Protein AF-A0A2V6TG04-F1 (afdb_monomer)

pLDDT: mean 82.21, std 9.55, range [50.25, 96.06]

Sequence (185 aa):
MVRVYDARFLKTINLRAMGMEINPEVIYKTMLLRGRIEEVPAHLDWRLQNAAGPKRKSSMRVLRHTLSTLISGFLFKPFMFFIIPGLGLLLFSLYVNAWMLVHFFTAYQKFPEYAWFFDRASAAVATAYQQAPHTFLVGLMSMTLAIQFISLGILALQSKRYFEEIFHLGTTIYKTSRDDGRTRP

Mean predicted aligned error: 10.8 Å

Radius of gyration: 28.8 Å; Cα contacts (8 Å, |Δi|>4): 109; chains: 1; bounding box: 81×33×84 Å

Foldseek 3Di:
DDDDDDPVVVVLDDADDPDPCSVVRVVLSCVLVVHDDDDDDDDDDCVVVVVPDDDDDDPVVVVVVVVVVVVSVCVQQVLCVLLVVLVVLQVVLVVLVVVLVVQLVVLLVVCPPDPDPVVSSVSSNVRSCVVCVPSVVSNVVSNVSSVVSNVVSVVSVVVNVVVSVVSVVVSVVVVVVVVVVVPPD

Solvent-accessible surface area (backbone atoms only — not comparable to full-atom values): 10525 Å² total; per-residue (Å²): 138,90,85,87,75,59,70,74,60,56,74,62,55,89,77,85,56,89,58,85,59,30,56,63,49,51,53,51,54,34,53,74,71,67,51,90,83,83,87,78,93,75,85,85,83,54,69,76,63,66,71,72,59,87,79,86,84,62,68,78,53,50,59,56,46,54,49,51,51,50,52,49,51,38,72,77,47,49,22,60,75,23,34,54,59,14,50,54,34,36,55,52,15,53,54,36,42,52,52,41,48,52,40,30,51,60,36,40,69,74,45,78,83,51,87,49,67,67,64,31,49,50,54,9,45,55,52,26,39,72,76,41,50,63,42,52,53,52,16,54,52,33,40,53,49,13,53,50,28,36,50,54,12,51,52,38,46,50,53,52,51,51,48,53,54,52,50,53,50,52,44,50,51,52,50,52,56,52,53,51,62,67,71,53,133

Secondary structure (DSSP, 8-state):
------HHHHTTS-----STTHHHHHHHHHHHTT------------HHHHTTS-----HHHHHHHHHHHHHHHHHH-TTHHHHHHHHHHHHHHHHHHHHHHHHHHHHHHT-TT--SHHHHHHHHHHHHHHH-HHHHHHHHHHHHHHHHHHHHHHHHHHHHHHHHHHHHHHHHHHHHHHHHHHH--

Structure (mmCIF, N/CA/C/O backbone):
data_AF-A0A2V6TG04-F1
#
_entry.id   AF-A0A2V6TG04-F1
#
loop_
_atom_site.group_PDB
_atom_site.id
_atom_site.type_symbol
_atom_site.label_atom_id
_atom_site.label_alt_id
_atom_site.label_comp_id
_atom_site.label_asym_id
_atom_site.label_entity_id
_atom_site.label_seq_id
_atom_site.pdbx_PDB_ins_code
_atom_site.Cartn_x
_atom_site.Cartn_y
_atom_site.Cartn_z
_atom_site.occupancy
_atom_site.B_iso_or_equiv
_atom_site.auth_seq_id
_atom_site.auth_comp_id
_atom_site.auth_asym_id
_atom_site.auth_atom_id
_atom_site.pdbx_PDB_model_num
ATOM 1 N N . MET A 1 1 ? -29.807 -0.893 14.631 1.00 66.94 1 MET A N 1
ATOM 2 C CA . MET A 1 1 ? -29.003 -2.128 14.749 1.00 66.94 1 MET A CA 1
ATOM 3 C C . MET A 1 1 ? -28.893 -2.455 16.225 1.00 66.94 1 MET A C 1
ATOM 5 O O . MET A 1 1 ? -28.338 -1.646 16.958 1.00 66.94 1 MET A O 1
ATOM 9 N N . VAL A 1 2 ? -29.490 -3.561 16.662 1.00 77.62 2 VAL A N 1
ATOM 10 C CA . VAL A 1 2 ? -29.370 -4.048 18.045 1.00 77.62 2 VAL A CA 1
ATOM 11 C C . VAL A 1 2 ? -28.190 -5.013 18.090 1.00 77.62 2 VAL A C 1
ATOM 13 O O . VAL A 1 2 ? -27.972 -5.753 17.135 1.00 77.62 2 VAL A O 1
ATOM 16 N N . ARG A 1 3 ? -27.389 -4.948 19.154 1.00 85.75 3 ARG A N 1
ATOM 17 C CA . ARG A 1 3 ? -26.212 -5.799 19.356 1.00 85.75 3 ARG A CA 1
ATOM 18 C C . ARG A 1 3 ? -26.235 -6.295 20.791 1.00 85.75 3 ARG A C 1
ATOM 20 O O . ARG A 1 3 ? -26.556 -5.519 21.689 1.00 85.75 3 ARG A O 1
ATOM 27 N N . VAL A 1 4 ? -25.894 -7.559 20.991 1.00 87.56 4 VAL A N 1
ATOM 28 C CA . VAL A 1 4 ? -25.829 -8.188 22.311 1.00 87.56 4 VAL A CA 1
ATOM 29 C C . VAL A 1 4 ? -24.423 -8.741 22.484 1.00 87.56 4 VAL A C 1
ATOM 31 O O . VAL A 1 4 ? -23.872 -9.331 21.558 1.00 87.56 4 VAL A O 1
ATOM 34 N N . TYR A 1 5 ? -23.836 -8.519 23.656 1.00 88.12 5 TYR A N 1
ATOM 35 C CA . TYR A 1 5 ? -22.486 -8.966 23.984 1.00 88.12 5 TYR A CA 1
ATOM 36 C C . TYR A 1 5 ? -22.515 -9.728 25.303 1.00 88.12 5 TYR A C 1
ATOM 38 O O . TYR A 1 5 ? -23.216 -9.323 26.232 1.00 88.12 5 TYR A O 1
ATOM 46 N N . ASP A 1 6 ? -21.711 -10.785 25.417 1.00 88.38 6 ASP A N 1
ATOM 47 C CA . ASP A 1 6 ? -21.441 -11.389 26.720 1.00 88.38 6 ASP A CA 1
ATOM 48 C C . ASP A 1 6 ? -20.646 -10.394 27.579 1.00 88.38 6 ASP A C 1
ATOM 50 O O . ASP A 1 6 ? -19.552 -9.948 27.218 1.00 88.38 6 ASP A O 1
ATOM 54 N N . ALA A 1 7 ? -21.197 -10.054 28.744 1.00 87.75 7 ALA A N 1
ATOM 55 C CA . ALA A 1 7 ? -20.579 -9.145 29.695 1.00 87.75 7 ALA A CA 1
ATOM 56 C C . ALA A 1 7 ? -19.202 -9.634 30.168 1.00 87.75 7 ALA A C 1
ATOM 58 O O . ALA A 1 7 ? -18.326 -8.813 30.446 1.00 87.75 7 ALA A O 1
ATOM 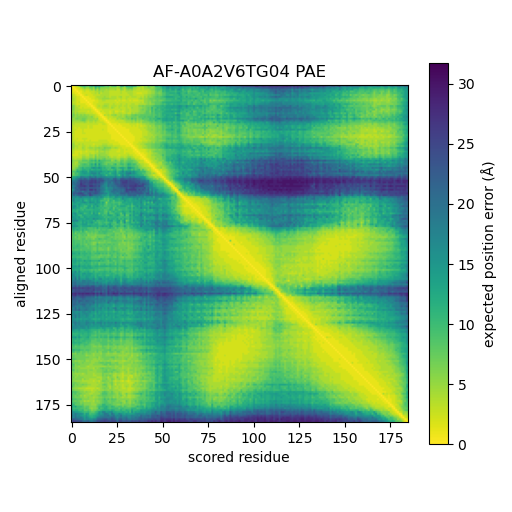59 N N . ARG A 1 8 ? -18.986 -10.953 30.275 1.00 85.81 8 ARG A N 1
ATOM 60 C CA . ARG A 1 8 ? -17.678 -11.506 30.658 1.00 85.81 8 ARG A CA 1
ATOM 61 C C . ARG A 1 8 ? -16.652 -11.249 29.565 1.00 85.81 8 ARG A C 1
ATOM 63 O O . ARG A 1 8 ? -15.561 -10.780 29.877 1.00 85.81 8 ARG A O 1
ATOM 70 N N . PHE A 1 9 ? -17.024 -11.495 28.311 1.00 86.25 9 PHE A N 1
ATOM 71 C CA . PHE A 1 9 ? -16.173 -11.268 27.148 1.00 86.25 9 PHE A CA 1
ATOM 72 C C . PHE A 1 9 ? -15.846 -9.783 26.952 1.00 86.25 9 PHE A C 1
ATOM 74 O O . PHE A 1 9 ? -14.671 -9.422 26.866 1.00 86.25 9 PHE A O 1
ATOM 81 N N . LEU A 1 10 ? -16.854 -8.906 26.984 1.00 86.50 10 LEU A N 1
ATOM 82 C CA . LEU A 1 10 ? -16.671 -7.465 26.777 1.00 86.50 10 LEU A CA 1
ATOM 83 C C . LEU A 1 10 ? -15.706 -6.854 27.806 1.00 86.50 10 LEU A C 1
ATOM 85 O O . LEU A 1 10 ? -14.871 -6.031 27.453 1.00 86.50 10 LEU A O 1
ATOM 89 N N . LYS A 1 11 ? -15.755 -7.319 29.062 1.00 83.31 11 LYS A N 1
ATOM 90 C CA . LYS A 1 11 ? -14.841 -6.888 30.137 1.00 83.31 11 LYS A CA 1
ATOM 91 C C . LYS A 1 11 ? -13.389 -7.341 29.951 1.00 83.31 11 LYS A C 1
ATOM 93 O O . LYS A 1 11 ? -12.525 -6.869 30.681 1.00 83.31 11 LYS A O 1
ATOM 98 N N . THR A 1 12 ? -13.110 -8.274 29.041 1.00 82.06 12 THR A N 1
ATOM 99 C CA . THR A 1 12 ? -11.733 -8.705 28.730 1.00 82.06 12 THR A CA 1
ATOM 100 C C . THR A 1 12 ? -11.111 -7.933 27.573 1.00 82.06 12 THR A C 1
ATOM 102 O O . THR A 1 12 ? -9.892 -7.954 27.417 1.00 82.06 12 THR A O 1
ATOM 105 N N . ILE A 1 13 ? -11.926 -7.249 26.767 1.00 84.69 13 ILE A N 1
ATOM 106 C CA . ILE A 1 13 ? -11.451 -6.476 25.625 1.00 84.69 13 ILE A CA 1
ATOM 107 C C . ILE A 1 13 ? -11.223 -5.040 26.081 1.00 84.69 13 ILE A C 1
ATOM 109 O O . ILE A 1 13 ? -12.144 -4.360 26.524 1.00 84.69 13 ILE A O 1
ATOM 113 N N . ASN A 1 14 ? -9.998 -4.551 25.919 1.00 83.12 14 ASN A N 1
ATOM 114 C CA . ASN A 1 14 ? -9.715 -3.134 26.094 1.00 83.12 14 ASN A CA 1
ATOM 115 C C . ASN A 1 14 ? -10.185 -2.378 24.842 1.00 83.12 14 ASN A C 1
ATOM 117 O O . ASN A 1 14 ? -9.639 -2.614 23.763 1.00 83.12 14 ASN A O 1
ATOM 121 N N . LEU A 1 15 ? -11.195 -1.515 24.960 1.00 85.94 15 LEU A N 1
ATOM 122 C CA . LEU A 1 15 ? -11.730 -0.685 23.874 1.00 85.94 15 LEU A CA 1
ATOM 123 C C . LEU A 1 15 ? -11.219 0.749 24.024 1.00 85.94 15 LEU A C 1
ATOM 125 O O . LEU A 1 15 ? -11.246 1.302 25.120 1.00 85.94 15 LEU A O 1
ATOM 129 N N . ARG A 1 16 ? -10.761 1.352 22.925 1.00 83.44 16 ARG A N 1
ATOM 130 C CA . ARG A 1 16 ? -10.265 2.734 22.909 1.00 83.44 16 ARG A CA 1
ATOM 131 C C . ARG A 1 16 ? -11.316 3.708 22.381 1.00 83.44 16 ARG A C 1
ATOM 133 O O . ARG A 1 16 ? -11.361 4.855 22.821 1.00 83.44 16 ARG A O 1
ATOM 140 N N . ALA A 1 17 ? -12.125 3.294 21.413 1.00 83.38 17 ALA A N 1
ATOM 141 C CA . ALA A 1 17 ? -13.116 4.146 20.787 1.00 83.38 17 ALA A CA 1
ATOM 142 C C . ALA A 1 17 ? -14.337 4.318 21.693 1.00 83.38 17 ALA A C 1
ATOM 144 O O . ALA A 1 17 ? -14.952 3.357 22.144 1.00 83.38 17 ALA A O 1
ATOM 145 N N . MET A 1 18 ? -14.728 5.575 21.890 1.00 79.88 18 MET A N 1
ATOM 146 C CA . MET A 1 18 ? -15.908 5.963 22.676 1.00 79.88 18 MET A CA 1
ATOM 147 C C . MET A 1 18 ? -17.094 6.385 21.794 1.00 79.88 18 MET A C 1
ATOM 149 O O . MET A 1 18 ? -18.159 6.736 22.296 1.00 79.88 18 MET A O 1
ATOM 153 N N . GLY A 1 19 ? -16.899 6.410 20.472 1.00 80.81 19 GLY A N 1
ATOM 154 C CA . GLY A 1 19 ? -17.861 6.927 19.501 1.00 80.81 19 GLY A CA 1
ATOM 155 C C . GLY A 1 19 ? -18.421 5.857 18.565 1.00 80.81 19 GLY A C 1
ATOM 156 O O . GLY A 1 19 ? -18.500 4.680 18.893 1.00 80.81 19 GLY A O 1
ATOM 157 N N . MET A 1 20 ? -18.779 6.272 17.351 1.00 76.94 20 MET A N 1
ATOM 158 C CA . MET A 1 20 ? -19.327 5.387 16.308 1.00 76.94 20 MET A CA 1
ATOM 159 C C . MET A 1 20 ? -18.348 4.281 15.872 1.00 76.94 20 MET A C 1
ATOM 161 O O . MET A 1 20 ? -18.772 3.212 15.436 1.00 76.94 20 MET A O 1
ATOM 165 N N . GLU A 1 21 ? -17.046 4.519 16.040 1.00 79.94 21 GLU A N 1
ATOM 166 C CA . GLU A 1 21 ? -15.958 3.583 15.728 1.00 79.94 21 GLU A CA 1
ATOM 167 C C . GLU A 1 21 ? -15.858 2.414 16.720 1.00 79.94 21 GLU A C 1
ATOM 169 O O . GLU A 1 21 ? -15.140 1.450 16.465 1.00 79.94 21 GLU A O 1
ATOM 174 N N . ILE A 1 22 ? -16.623 2.441 17.819 1.00 85.50 22 ILE A N 1
ATOM 175 C CA . ILE A 1 22 ? -16.622 1.352 18.802 1.00 85.50 22 ILE A CA 1
ATOM 176 C C . ILE A 1 22 ? -17.070 0.029 18.184 1.00 85.50 22 ILE A C 1
ATOM 178 O O . ILE A 1 22 ? -16.543 -1.022 18.517 1.00 85.50 22 ILE A O 1
ATOM 182 N N . ASN A 1 23 ? -18.017 0.062 17.242 1.00 85.19 23 ASN A N 1
ATOM 183 C CA . ASN A 1 23 ? -18.504 -1.152 16.599 1.00 85.19 23 ASN A CA 1
ATOM 184 C C . ASN A 1 23 ? -17.431 -1.847 15.752 1.00 85.19 23 ASN A C 1
ATOM 186 O O . ASN A 1 23 ? -17.163 -3.022 16.002 1.00 85.19 23 ASN A O 1
ATOM 190 N N . PRO A 1 24 ? -16.812 -1.169 14.768 1.00 85.94 24 PRO A N 1
ATOM 191 C CA . PRO A 1 24 ? -15.747 -1.800 14.009 1.00 85.94 24 PRO A CA 1
ATOM 192 C C . PRO A 1 24 ? -14.559 -2.200 14.894 1.00 85.94 24 PRO A C 1
ATOM 194 O O . PRO A 1 24 ? -13.972 -3.250 14.654 1.00 85.94 24 PRO A O 1
ATOM 197 N N . GLU A 1 25 ? -14.240 -1.445 15.954 1.00 86.81 25 GLU A N 1
ATOM 198 C CA . GLU A 1 25 ? -13.188 -1.837 16.900 1.00 86.81 25 GLU A CA 1
ATOM 199 C C . GLU A 1 25 ? -13.534 -3.121 17.670 1.00 86.81 25 GLU A C 1
ATOM 201 O O . GLU A 1 25 ? -12.694 -4.017 17.763 1.00 86.81 25 GLU A O 1
ATOM 206 N N . VAL A 1 26 ? -14.758 -3.233 18.200 1.00 89.75 26 VAL A N 1
ATOM 207 C CA . VAL A 1 26 ? -15.232 -4.438 18.900 1.00 89.75 26 VAL A CA 1
ATOM 208 C C . VAL A 1 26 ? -15.165 -5.642 17.969 1.00 89.75 26 VAL A C 1
ATOM 210 O O . VAL A 1 26 ? -14.622 -6.672 18.362 1.00 89.75 26 VAL A O 1
ATOM 213 N N . ILE A 1 27 ? -15.655 -5.517 16.733 1.00 89.00 27 ILE A N 1
ATOM 214 C CA . ILE A 1 27 ? -15.606 -6.594 15.734 1.00 89.00 27 ILE A CA 1
ATOM 215 C C . ILE A 1 27 ? -14.153 -6.988 15.454 1.00 89.00 27 ILE A C 1
ATOM 217 O O . ILE A 1 27 ? -13.805 -8.161 15.565 1.00 89.00 27 ILE A O 1
ATOM 221 N N . TYR A 1 28 ? -13.283 -6.017 15.167 1.00 87.06 28 TYR A N 1
ATOM 222 C CA . TYR A 1 28 ? -11.881 -6.278 14.848 1.00 87.06 28 TYR A CA 1
ATOM 223 C C . TYR A 1 28 ? -11.137 -6.962 16.000 1.00 87.06 28 TYR A C 1
ATOM 225 O O . TYR A 1 28 ? -10.504 -7.996 15.802 1.00 87.06 28 TYR A O 1
ATOM 233 N N . LYS A 1 29 ? -11.255 -6.443 17.227 1.00 89.25 29 LYS A N 1
ATOM 234 C CA . LYS A 1 29 ? -10.620 -7.042 18.413 1.00 89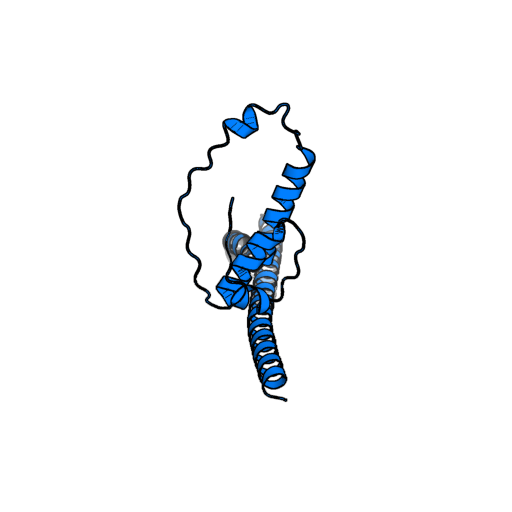.25 29 LYS A CA 1
ATOM 235 C C . LYS A 1 29 ? -11.203 -8.410 18.757 1.00 89.25 29 LYS A C 1
ATOM 237 O O . LYS A 1 29 ? -10.469 -9.282 19.214 1.00 89.25 29 LYS A O 1
ATOM 242 N N . THR A 1 30 ? -12.490 -8.626 18.487 1.00 89.88 30 THR A N 1
ATOM 243 C CA . THR A 1 30 ? -13.119 -9.948 18.606 1.00 89.88 30 THR A CA 1
ATOM 244 C C . THR A 1 30 ? -12.518 -10.928 17.601 1.00 89.88 30 THR A C 1
ATOM 246 O O . THR A 1 30 ? -12.153 -12.033 17.995 1.00 89.88 30 THR A O 1
ATOM 249 N N . MET A 1 31 ? -12.331 -10.524 16.339 1.00 87.75 31 MET A N 1
ATOM 250 C CA . MET A 1 31 ? -11.674 -11.349 15.317 1.00 87.75 31 MET A CA 1
ATOM 251 C C . MET A 1 31 ? -10.217 -11.666 15.675 1.00 87.75 31 MET A C 1
ATOM 253 O O . MET A 1 31 ? -9.798 -12.809 15.506 1.00 87.75 31 MET A O 1
ATOM 257 N N . LEU A 1 32 ? -9.467 -10.696 16.216 1.00 86.50 32 LEU A N 1
ATOM 258 C CA . LEU A 1 32 ? -8.101 -10.923 16.707 1.00 86.50 32 LEU A CA 1
ATOM 259 C C . LEU A 1 32 ? -8.072 -12.012 17.780 1.00 86.50 32 LEU A C 1
ATOM 261 O O . LEU A 1 32 ? -7.320 -12.972 17.673 1.00 86.50 32 LEU A O 1
ATOM 265 N N . LEU A 1 33 ? -8.970 -11.934 18.764 1.00 86.56 33 LEU A N 1
ATOM 266 C CA . LEU A 1 33 ? -9.108 -12.950 19.812 1.00 86.56 33 LEU A CA 1
ATOM 267 C C . LEU A 1 33 ? -9.774 -14.253 19.336 1.00 86.56 33 LEU A C 1
ATOM 269 O O . LEU A 1 33 ? -10.036 -15.125 20.163 1.00 86.56 33 LEU A O 1
ATOM 273 N N . ARG A 1 34 ? -10.050 -14.395 18.031 1.00 85.06 34 ARG A N 1
ATOM 274 C CA . ARG A 1 34 ? -10.769 -15.529 17.425 1.00 85.06 34 ARG A CA 1
ATOM 275 C C . ARG A 1 34 ? -12.128 -15.803 18.086 1.00 85.06 34 ARG A C 1
ATOM 277 O O . ARG A 1 34 ? -12.550 -16.950 18.212 1.00 85.06 34 ARG A O 1
ATOM 284 N N . GLY A 1 35 ? -12.807 -14.747 18.530 1.00 84.88 35 GLY A N 1
ATOM 285 C CA . GLY A 1 35 ? -14.144 -14.825 19.107 1.00 84.88 35 GLY A CA 1
ATOM 286 C C . GLY A 1 35 ? -15.211 -15.157 18.061 1.00 84.88 35 GLY A C 1
ATOM 287 O O . GLY A 1 35 ? -15.060 -14.859 16.876 1.00 84.88 35 GLY A O 1
ATOM 288 N N . ARG A 1 36 ? -16.311 -15.768 18.510 1.00 87.81 36 ARG A N 1
ATOM 289 C CA . ARG A 1 36 ? -17.451 -16.116 17.655 1.00 87.81 36 ARG A CA 1
ATOM 290 C C . ARG A 1 36 ? -18.346 -14.893 17.454 1.00 87.81 36 ARG A C 1
ATOM 292 O O . ARG A 1 36 ? -18.750 -14.263 18.427 1.00 87.81 36 ARG A O 1
ATOM 299 N N . ILE A 1 37 ? -18.660 -14.583 16.200 1.00 90.56 37 ILE A N 1
ATOM 300 C CA . ILE A 1 37 ? -19.590 -13.515 15.819 1.00 90.56 37 ILE A CA 1
ATOM 301 C C . ILE A 1 37 ? -20.732 -14.176 15.051 1.00 90.56 37 ILE A C 1
ATOM 303 O O . ILE A 1 37 ? -20.486 -14.877 14.072 1.00 90.56 37 ILE A O 1
ATOM 307 N N . GLU A 1 38 ? -21.962 -13.980 15.517 1.00 89.75 38 GLU A N 1
ATOM 308 C CA . GLU A 1 38 ? -23.171 -14.474 14.859 1.00 89.75 38 GLU A CA 1
ATOM 309 C C . GLU A 1 38 ? -24.032 -13.292 14.419 1.00 89.75 38 GLU A C 1
ATOM 311 O O . GLU A 1 38 ? -24.273 -12.360 15.190 1.00 89.75 38 GLU A O 1
ATOM 316 N N . GLU A 1 39 ? -24.503 -13.339 13.177 1.00 89.56 39 GLU A N 1
ATOM 317 C CA . GLU A 1 39 ? -25.439 -12.361 12.636 1.00 89.56 39 GLU A CA 1
ATOM 318 C C . GLU A 1 39 ? -26.831 -12.988 12.583 1.00 89.56 39 GLU A C 1
ATOM 320 O O . GLU A 1 39 ? -27.066 -13.959 11.866 1.00 89.56 39 GLU A O 1
ATOM 325 N N . VAL A 1 40 ? -27.761 -12.435 13.362 1.00 88.06 40 VAL A N 1
ATOM 326 C CA . VAL A 1 40 ? -29.162 -12.864 13.359 1.00 88.06 40 VAL A CA 1
ATOM 327 C C . VAL A 1 40 ? -29.959 -11.876 12.508 1.00 88.06 40 VAL A C 1
ATOM 329 O O . VAL A 1 40 ? -29.999 -10.687 12.849 1.00 88.06 40 VAL A O 1
ATOM 332 N N . PRO A 1 41 ? -30.592 -12.317 11.405 1.00 85.00 41 PRO A N 1
ATOM 333 C CA . PRO A 1 41 ? -31.410 -11.432 10.593 1.00 85.00 41 PRO A CA 1
ATOM 334 C C . PRO A 1 41 ? -32.619 -10.972 11.412 1.00 85.00 41 PRO A C 1
ATOM 336 O O . PRO A 1 41 ? -33.371 -11.779 11.952 1.00 85.00 41 PRO A O 1
ATOM 339 N N . ALA A 1 42 ? -32.814 -9.660 11.499 1.00 82.12 42 ALA A N 1
ATOM 340 C CA . ALA A 1 42 ? -33.954 -9.060 12.176 1.00 82.12 42 ALA A CA 1
ATOM 341 C C . ALA A 1 42 ? -34.545 -7.961 11.296 1.00 82.12 42 ALA A C 1
ATOM 343 O O . ALA A 1 42 ? -33.821 -7.113 10.769 1.00 82.12 42 ALA A O 1
ATOM 344 N N . HIS A 1 43 ? -35.868 -7.953 11.154 1.00 81.50 43 HIS A N 1
ATOM 345 C CA . HIS A 1 43 ? -36.563 -6.846 10.516 1.00 81.50 43 HIS A CA 1
ATOM 346 C C . HIS A 1 43 ? -36.800 -5.759 11.564 1.00 81.50 43 HIS A C 1
ATOM 348 O O . HIS A 1 43 ? -37.550 -5.963 12.517 1.00 81.50 43 HIS A O 1
ATOM 354 N N . LEU A 1 44 ? -36.141 -4.608 11.422 1.00 76.88 44 LEU A N 1
ATOM 355 C CA . LEU A 1 44 ? -36.531 -3.444 12.210 1.00 76.88 44 LEU A CA 1
ATOM 356 C C . LEU A 1 44 ? -37.835 -2.901 11.630 1.00 76.88 44 LEU A C 1
ATOM 358 O O . LEU A 1 44 ? -37.851 -2.487 10.472 1.00 76.88 44 LEU A O 1
ATOM 362 N N . ASP A 1 45 ? -38.887 -2.851 12.445 1.00 80.44 45 ASP A N 1
ATOM 363 C CA . ASP A 1 45 ? -40.096 -2.089 12.146 1.00 80.44 45 ASP A CA 1
ATOM 364 C C . ASP A 1 45 ? -40.010 -0.712 12.825 1.00 80.44 45 ASP A C 1
ATOM 366 O O . ASP A 1 45 ? -39.848 -0.586 14.036 1.00 80.44 45 ASP A O 1
ATOM 370 N N . TRP A 1 46 ? -40.057 0.338 12.011 1.00 72.69 46 TRP A N 1
ATOM 371 C CA . TRP A 1 46 ? -39.884 1.743 12.388 1.00 72.69 46 TRP A CA 1
ATOM 372 C C . TRP A 1 46 ? -41.150 2.550 12.078 1.00 72.69 46 TRP A C 1
ATOM 374 O O . TRP A 1 46 ? -41.131 3.782 12.138 1.00 72.69 46 TRP A O 1
ATOM 384 N N . ARG A 1 47 ? -42.272 1.873 11.782 1.00 78.12 47 ARG A N 1
ATOM 385 C CA . ARG A 1 47 ? -43.578 2.496 11.507 1.00 78.12 47 ARG A CA 1
ATOM 386 C C . ARG A 1 47 ? -44.019 3.427 12.634 1.00 78.12 47 ARG A C 1
ATOM 388 O O . ARG A 1 47 ? -44.373 4.572 12.371 1.00 78.12 47 ARG A O 1
ATOM 395 N N . LEU A 1 48 ? -43.890 2.981 13.884 1.00 73.75 48 LEU A N 1
ATOM 396 C CA . LEU A 1 48 ? -44.242 3.769 15.072 1.00 73.75 48 LEU A CA 1
ATOM 397 C C . LEU A 1 48 ? -43.337 4.998 15.261 1.00 73.75 48 LEU A C 1
ATOM 399 O O . LEU A 1 48 ? -43.786 6.039 15.728 1.00 73.75 48 LEU A O 1
ATOM 403 N N . GLN A 1 49 ? -42.069 4.907 14.856 1.00 67.50 49 GLN A N 1
ATOM 404 C CA . GLN A 1 49 ? -41.088 5.979 15.036 1.00 67.50 49 GLN A CA 1
ATOM 405 C C . GLN A 1 49 ? -41.156 7.033 13.922 1.00 67.50 49 GLN A C 1
ATOM 407 O O . GLN A 1 49 ? -40.886 8.206 14.165 1.00 67.50 49 GLN A O 1
ATOM 412 N N . ASN A 1 50 ? -41.571 6.642 12.712 1.00 67.81 50 ASN A N 1
ATOM 413 C CA . ASN A 1 50 ? -41.883 7.576 11.626 1.00 67.81 50 ASN A CA 1
ATOM 414 C C . ASN A 1 50 ? -43.166 8.383 11.895 1.00 67.81 50 ASN A C 1
ATOM 416 O O . ASN A 1 50 ? -43.286 9.493 11.383 1.00 67.81 50 ASN A O 1
ATOM 420 N N . ALA A 1 51 ? -44.098 7.849 12.692 1.00 73.31 51 ALA A N 1
ATOM 421 C CA . ALA A 1 51 ? -45.335 8.536 13.066 1.00 73.31 51 ALA A CA 1
ATOM 422 C C . ALA A 1 51 ? -45.122 9.676 14.089 1.00 73.31 51 ALA A C 1
ATOM 424 O O . ALA A 1 51 ? -45.979 10.542 14.226 1.00 73.31 51 ALA A O 1
ATOM 425 N N . ALA A 1 52 ? -43.975 9.714 14.779 1.00 71.44 52 ALA A N 1
ATOM 426 C CA . ALA A 1 52 ? -43.711 10.598 15.920 1.00 71.44 52 ALA A CA 1
ATOM 427 C C . ALA A 1 52 ? -43.052 11.965 15.585 1.00 71.44 52 ALA A C 1
ATOM 429 O O . ALA A 1 52 ? -42.477 12.598 16.468 1.00 71.44 52 ALA A O 1
ATOM 430 N N . GLY A 1 53 ? -43.132 12.463 14.344 1.00 67.31 53 GLY A N 1
ATOM 431 C CA . GLY A 1 53 ? -42.680 13.825 13.990 1.00 67.31 53 GLY A CA 1
ATOM 432 C C . GLY A 1 53 ? -41.252 13.944 13.415 1.00 67.31 53 GLY A C 1
ATOM 433 O O . GLY A 1 53 ? -40.611 12.938 13.102 1.00 67.31 53 GLY A O 1
ATOM 434 N N . PRO A 1 54 ? -40.759 15.177 13.153 1.00 63.56 54 PRO A N 1
ATOM 435 C CA . PRO A 1 54 ? -39.791 15.432 12.087 1.00 63.56 54 PRO A CA 1
ATOM 436 C C . PRO A 1 54 ? -38.397 14.855 12.359 1.00 63.56 54 PRO A C 1
ATOM 438 O O . PRO A 1 54 ? -37.761 15.090 13.386 1.00 63.56 54 PRO A O 1
ATOM 441 N N . LYS A 1 55 ? -37.881 14.141 11.351 1.00 62.53 55 LYS A N 1
ATOM 442 C CA . LYS A 1 55 ? -36.537 13.553 11.333 1.00 62.53 55 LYS A CA 1
ATOM 443 C C . LYS A 1 55 ? -35.459 14.636 11.328 1.00 62.53 55 LYS A C 1
ATOM 445 O O . LYS A 1 55 ? -35.353 15.421 10.38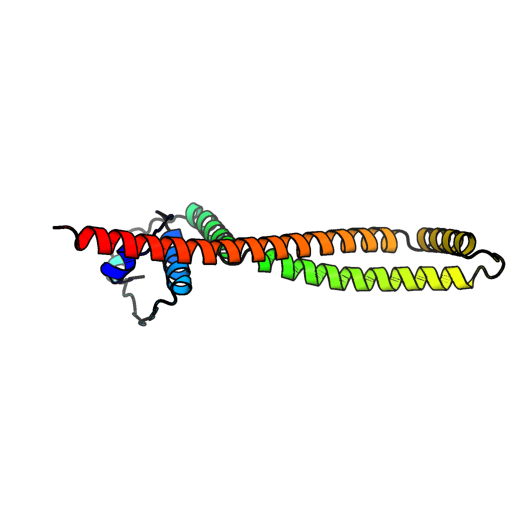7 1.00 62.53 55 LYS A O 1
ATOM 450 N N . ARG A 1 56 ? -34.572 14.608 12.325 1.00 58.12 56 ARG A N 1
ATOM 451 C CA . ARG A 1 56 ? -33.337 15.405 12.349 1.00 58.12 56 ARG A CA 1
ATOM 452 C C . ARG A 1 56 ? -32.462 15.067 11.130 1.00 58.12 56 ARG A C 1
ATOM 454 O O . ARG A 1 56 ? -31.824 14.017 11.098 1.00 58.12 56 ARG A O 1
ATOM 461 N N . LYS A 1 57 ? -32.398 15.958 10.135 1.00 54.28 57 LYS A N 1
ATOM 462 C CA . LYS A 1 57 ? -31.487 15.840 8.982 1.00 54.28 57 LYS A CA 1
ATOM 463 C C . LYS A 1 57 ? -30.082 16.272 9.403 1.00 54.28 57 LYS A C 1
ATOM 465 O O . LYS A 1 57 ? -29.863 17.429 9.740 1.00 54.28 57 LYS A O 1
ATOM 470 N N . SER A 1 58 ? -29.122 15.349 9.412 1.00 55.22 58 SER A N 1
ATOM 471 C CA . SER A 1 58 ? -27.725 15.648 9.755 1.00 55.22 58 SER A CA 1
ATOM 472 C C . SER A 1 58 ? -26.802 15.293 8.591 1.00 55.22 58 SER A C 1
ATOM 474 O O . SER A 1 58 ? -26.165 14.246 8.590 1.00 55.22 58 SER A O 1
ATOM 476 N N . SER A 1 59 ? -26.731 16.172 7.591 1.00 58.41 59 SER A N 1
ATOM 477 C CA . SER A 1 59 ? -25.842 16.024 6.428 1.00 58.41 59 SER A CA 1
ATOM 478 C C . SER A 1 59 ? -24.360 16.170 6.800 1.00 58.41 59 SER A C 1
ATOM 480 O O . SER A 1 59 ? -23.540 15.373 6.353 1.00 58.41 59 SER A O 1
ATOM 482 N N . MET A 1 60 ? -24.012 17.093 7.709 1.00 56.84 60 MET A N 1
ATOM 483 C CA . MET A 1 60 ? -22.629 17.276 8.198 1.00 56.84 60 MET A CA 1
ATOM 484 C C . MET A 1 60 ? -22.038 16.023 8.863 1.00 56.84 60 MET A C 1
ATOM 486 O O . MET A 1 60 ? -20.820 15.854 8.883 1.00 56.84 60 MET A O 1
ATOM 490 N N . ARG A 1 61 ? -22.872 15.125 9.408 1.00 59.25 61 ARG A N 1
ATOM 491 C CA . ARG A 1 61 ? -22.383 13.874 10.003 1.00 59.25 61 ARG A CA 1
ATOM 492 C C . ARG A 1 61 ? -22.081 12.807 8.964 1.00 59.25 61 ARG A C 1
ATOM 494 O O . ARG A 1 61 ? -21.252 11.962 9.260 1.00 59.25 61 ARG A O 1
ATOM 501 N N . VAL A 1 62 ? -22.680 12.856 7.773 1.00 71.00 62 VAL A N 1
ATOM 502 C CA . VAL A 1 62 ? -22.468 11.830 6.742 1.00 71.00 62 VAL A CA 1
ATOM 503 C C . VAL A 1 62 ? -21.036 11.884 6.221 1.00 71.00 62 VAL A C 1
ATOM 505 O O . VAL A 1 62 ? -20.366 10.864 6.248 1.00 71.00 62 VAL A O 1
ATOM 508 N N . LEU A 1 63 ? -20.513 13.062 5.859 1.00 74.44 63 LEU A N 1
ATOM 509 C CA . LEU A 1 63 ? -19.127 13.184 5.382 1.00 74.44 63 LEU A CA 1
ATOM 510 C C . LEU A 1 63 ? -18.114 12.762 6.456 1.00 74.44 63 LEU A C 1
ATOM 512 O O . LEU A 1 63 ? -17.222 11.960 6.191 1.00 74.44 63 LEU A O 1
ATOM 516 N N . ARG A 1 64 ? -18.283 13.258 7.690 1.00 75.62 64 ARG A N 1
ATOM 517 C CA . ARG A 1 64 ? -17.430 12.877 8.826 1.00 75.62 64 ARG A CA 1
ATOM 518 C C . ARG A 1 64 ? -17.485 11.372 9.085 1.00 75.62 64 ARG A C 1
ATOM 520 O O . ARG A 1 64 ? -16.473 10.776 9.426 1.00 75.62 64 ARG A O 1
ATOM 527 N N . HIS A 1 65 ? -18.656 10.768 8.908 1.00 70.94 65 HIS A N 1
ATOM 528 C CA . HIS A 1 65 ? -18.864 9.338 9.077 1.00 70.94 65 HIS A CA 1
ATOM 529 C C . HIS A 1 65 ? -18.224 8.527 7.951 1.00 70.94 65 HIS A C 1
ATOM 531 O O . HIS A 1 65 ? -17.570 7.528 8.230 1.00 70.94 65 HIS A O 1
ATOM 537 N N . THR A 1 66 ? -18.360 8.954 6.695 1.00 77.81 66 THR A N 1
ATOM 538 C CA . THR A 1 66 ? -17.67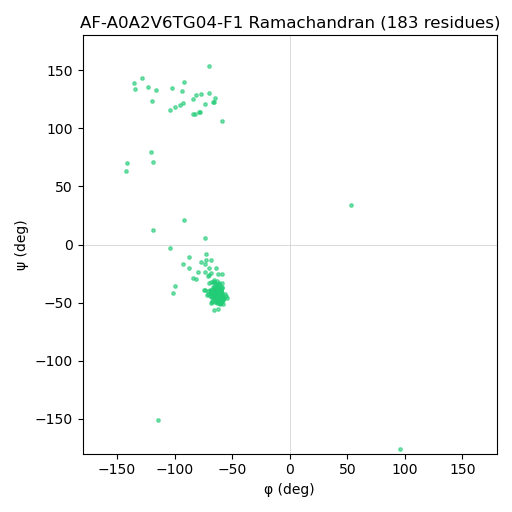8 8.331 5.555 1.00 77.81 66 THR A CA 1
ATOM 539 C C . THR A 1 66 ? -16.168 8.387 5.749 1.00 77.81 66 THR A C 1
ATOM 541 O O . THR A 1 66 ? -15.499 7.368 5.606 1.00 77.81 66 THR A O 1
ATOM 544 N N . LEU A 1 67 ? -15.638 9.541 6.164 1.00 76.19 67 LEU A N 1
ATOM 545 C CA . LEU A 1 67 ? -14.212 9.709 6.419 1.00 76.19 67 LEU A CA 1
ATOM 546 C C . LEU A 1 67 ? -13.739 8.859 7.605 1.00 76.19 67 LEU A C 1
ATOM 548 O O . LEU A 1 67 ? -12.736 8.172 7.487 1.00 76.19 67 LEU A O 1
ATOM 552 N N . SER A 1 68 ? -14.486 8.831 8.711 1.00 72.81 68 SER A N 1
ATOM 553 C CA . SER A 1 68 ? -14.211 7.953 9.861 1.00 72.81 68 SER A CA 1
ATOM 554 C C . SER A 1 68 ? -14.239 6.473 9.463 1.00 72.81 68 SER A C 1
ATOM 556 O O . SER A 1 68 ? -13.359 5.716 9.851 1.00 72.81 68 SER A O 1
ATOM 558 N N . THR A 1 69 ? -15.174 6.063 8.600 1.00 74.44 69 THR A N 1
ATOM 559 C CA . THR A 1 69 ? -15.261 4.681 8.099 1.00 74.44 69 THR A CA 1
ATOM 560 C C . THR A 1 69 ? -14.074 4.335 7.196 1.00 74.44 69 THR A C 1
ATOM 562 O O . THR A 1 69 ? -13.492 3.263 7.337 1.00 74.44 69 THR A O 1
ATOM 565 N N . LEU A 1 70 ? -13.670 5.250 6.309 1.00 76.69 70 LEU A N 1
ATOM 566 C CA . LEU A 1 70 ? -12.482 5.093 5.463 1.00 76.69 70 LEU A CA 1
ATOM 567 C C . LEU A 1 70 ? -11.198 5.028 6.295 1.00 76.69 70 LEU A C 1
ATOM 569 O O . LEU A 1 70 ? -10.384 4.133 6.086 1.00 76.69 70 LEU A O 1
ATOM 573 N N . ILE A 1 71 ? -11.042 5.928 7.270 1.00 74.38 71 ILE A N 1
ATOM 574 C CA . ILE A 1 71 ? -9.906 5.945 8.201 1.00 74.38 71 ILE A CA 1
ATOM 575 C C . ILE A 1 71 ? -9.885 4.668 9.041 1.00 74.38 71 ILE A C 1
ATOM 577 O O . ILE A 1 71 ? -8.821 4.109 9.270 1.00 74.38 71 ILE A O 1
ATOM 581 N N . SER A 1 72 ? -11.045 4.167 9.461 1.00 69.94 72 SER A N 1
ATOM 582 C CA . SER A 1 72 ? -11.159 2.906 10.190 1.00 69.94 72 SER A CA 1
ATOM 583 C C . SER A 1 72 ? -10.741 1.722 9.306 1.00 69.94 72 SER A C 1
ATOM 585 O O . SER A 1 72 ? -9.934 0.896 9.723 1.00 69.94 72 SER A O 1
ATOM 587 N N . GLY A 1 73 ? -11.174 1.688 8.040 1.00 72.06 73 GLY A N 1
ATOM 588 C CA . GLY A 1 73 ? -10.703 0.711 7.052 1.00 72.06 73 GLY A CA 1
ATOM 589 C C . GLY A 1 73 ? -9.188 0.774 6.818 1.00 72.06 73 GLY A C 1
ATOM 590 O O . GLY A 1 73 ? -8.526 -0.266 6.777 1.00 72.06 73 GLY A O 1
ATOM 591 N N . PHE A 1 74 ? -8.630 1.985 6.742 1.00 74.88 74 PHE A N 1
ATOM 592 C CA . PHE A 1 74 ? -7.187 2.210 6.696 1.00 74.88 74 PHE A CA 1
ATOM 593 C C . PHE A 1 74 ? -6.492 1.714 7.969 1.00 74.88 74 PHE A C 1
ATOM 595 O O . PHE A 1 74 ? -5.479 1.038 7.869 1.00 74.88 74 PHE A O 1
ATOM 602 N N . LEU A 1 75 ? -7.047 1.965 9.157 1.00 70.25 75 LEU A N 1
ATOM 603 C CA . LEU A 1 75 ? -6.477 1.529 10.434 1.00 70.25 75 LEU A CA 1
ATOM 604 C C . LEU A 1 75 ? -6.382 -0.002 10.531 1.00 70.25 75 LEU A C 1
ATOM 606 O O . LEU A 1 75 ? -5.400 -0.527 11.051 1.00 70.25 75 LEU A O 1
ATOM 610 N N . PHE A 1 76 ? -7.377 -0.732 10.020 1.00 68.81 76 PHE A N 1
ATOM 611 C CA . PHE A 1 76 ? -7.397 -2.196 10.118 1.00 68.81 76 PHE A CA 1
ATOM 612 C C . PHE A 1 76 ? -6.543 -2.904 9.065 1.00 68.81 76 PHE A C 1
ATOM 614 O O . PHE A 1 76 ? -6.047 -4.006 9.315 1.00 68.81 76 PHE A O 1
ATOM 621 N N . LYS A 1 77 ? -6.377 -2.317 7.874 1.00 71.75 77 LYS A N 1
ATOM 622 C CA . LYS A 1 77 ? -5.563 -2.895 6.792 1.00 71.75 77 LYS A CA 1
ATOM 623 C C . LYS A 1 77 ? -4.791 -1.812 6.020 1.00 71.75 77 LYS A C 1
ATOM 625 O O . LYS A 1 77 ? -4.994 -1.666 4.812 1.00 71.75 77 LYS A O 1
ATOM 630 N N . PRO A 1 78 ? -3.865 -1.092 6.680 1.00 72.94 78 PRO A N 1
ATOM 631 C CA . PRO A 1 78 ? -3.182 0.059 6.080 1.00 72.94 78 PRO A CA 1
ATOM 632 C C . PRO A 1 78 ? -2.345 -0.340 4.862 1.00 72.94 78 PRO A C 1
ATOM 634 O O . PRO A 1 78 ? -2.240 0.409 3.897 1.00 72.94 78 PRO A O 1
ATOM 637 N N . PHE A 1 79 ? -1.813 -1.564 4.858 1.00 79.75 79 PHE A N 1
ATOM 638 C CA . PHE A 1 79 ? -0.941 -2.051 3.795 1.00 79.75 79 PHE A CA 1
ATOM 639 C C . PHE A 1 79 ? -1.601 -2.151 2.415 1.00 79.75 79 PHE A C 1
ATOM 641 O O . PHE A 1 79 ? -0.927 -1.918 1.416 1.00 79.75 79 PHE A O 1
ATOM 648 N N .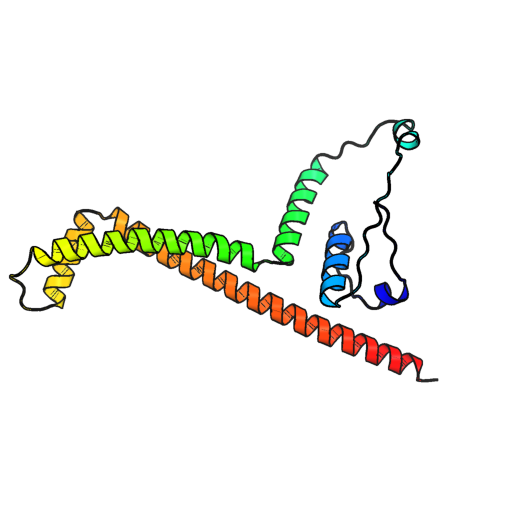 MET A 1 80 ? -2.896 -2.485 2.324 1.00 79.62 80 MET A N 1
ATOM 649 C CA . MET A 1 80 ? -3.549 -2.688 1.020 1.00 79.62 80 MET A CA 1
ATOM 650 C C . MET A 1 80 ? -3.593 -1.388 0.213 1.00 79.62 80 MET A C 1
ATOM 652 O O . MET A 1 80 ? -3.442 -1.416 -1.005 1.00 79.62 80 MET A O 1
ATOM 656 N N . PHE A 1 81 ? -3.719 -0.249 0.900 1.00 82.94 81 PHE A N 1
ATOM 657 C CA . PHE A 1 81 ? -3.735 1.077 0.284 1.00 82.94 81 PHE A CA 1
ATOM 658 C C . PHE A 1 81 ? -2.383 1.505 -0.284 1.00 82.94 81 PHE A C 1
ATOM 660 O O . PHE A 1 81 ? -2.353 2.381 -1.137 1.00 82.94 81 PHE A O 1
ATOM 667 N N . PHE A 1 82 ? -1.280 0.898 0.154 1.00 87.06 82 PHE A N 1
ATOM 668 C CA . PHE A 1 82 ? 0.053 1.197 -0.370 1.00 87.06 82 PHE A CA 1
ATOM 669 C C . PHE A 1 82 ? 0.523 0.140 -1.371 1.00 87.06 82 PHE A C 1
ATOM 671 O O . PHE A 1 82 ? 1.038 0.483 -2.432 1.00 87.06 82 PHE A O 1
ATOM 678 N N . ILE A 1 83 ? 0.287 -1.144 -1.07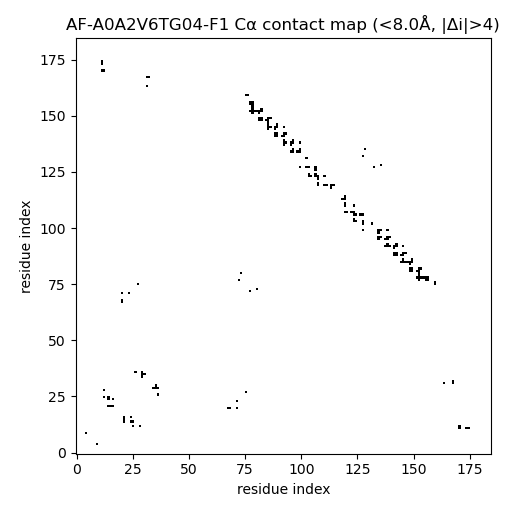8 1.00 87.25 83 ILE A N 1
ATOM 679 C CA . ILE A 1 83 ? 0.749 -2.255 -1.919 1.00 87.25 83 ILE A CA 1
ATOM 680 C C . ILE A 1 83 ? -0.005 -2.308 -3.246 1.00 87.25 83 ILE A C 1
ATOM 682 O O . ILE A 1 83 ? 0.638 -2.473 -4.272 1.00 87.25 83 ILE A O 1
ATOM 686 N N . ILE A 1 84 ? -1.335 -2.160 -3.266 1.00 89.12 84 ILE A N 1
ATOM 687 C CA . ILE A 1 84 ? -2.116 -2.269 -4.512 1.00 89.12 84 ILE A CA 1
ATOM 688 C C . ILE A 1 84 ? -1.719 -1.183 -5.528 1.00 89.12 84 ILE A C 1
ATOM 690 O O . ILE A 1 84 ? -1.325 -1.540 -6.641 1.00 89.12 84 ILE A O 1
ATOM 694 N N . PRO A 1 85 ? -1.760 0.124 -5.189 1.00 90.38 85 PRO A N 1
ATOM 695 C CA . PRO A 1 85 ? -1.309 1.149 -6.125 1.00 90.38 85 PRO A CA 1
ATOM 696 C C . PRO A 1 85 ? 0.199 1.073 -6.379 1.00 90.38 85 PRO A C 1
ATOM 698 O O . PRO A 1 85 ? 0.621 1.327 -7.501 1.00 90.38 85 PRO A O 1
ATOM 701 N N . GLY A 1 86 ? 1.005 0.666 -5.392 1.00 92.25 86 GLY A N 1
ATOM 702 C CA . GLY A 1 86 ? 2.442 0.448 -5.570 1.00 92.25 86 GLY A CA 1
ATOM 703 C C . GLY A 1 86 ? 2.759 -0.646 -6.591 1.00 92.25 86 GLY A C 1
ATOM 704 O O . GLY A 1 86 ? 3.621 -0.454 -7.439 1.00 92.25 86 GLY A O 1
ATOM 705 N N . LEU A 1 87 ? 2.025 -1.761 -6.569 1.00 92.56 87 LEU A N 1
ATOM 706 C CA . LEU A 1 87 ? 2.168 -2.855 -7.531 1.00 92.56 87 LEU A CA 1
ATOM 707 C C . LEU A 1 87 ? 1.704 -2.427 -8.930 1.00 92.56 87 LEU A C 1
ATOM 709 O O . LEU A 1 87 ? 2.365 -2.734 -9.918 1.00 92.56 87 LEU A O 1
ATOM 713 N N . GLY A 1 88 ? 0.600 -1.677 -9.016 1.00 94.44 88 GLY A N 1
ATOM 714 C CA . GLY A 1 88 ? 0.138 -1.093 -10.277 1.00 94.44 88 GLY A CA 1
ATOM 715 C C . GLY A 1 88 ? 1.169 -0.136 -10.881 1.00 94.44 88 GLY A C 1
ATOM 716 O O . GLY A 1 88 ? 1.506 -0.250 -12.059 1.00 94.44 88 GLY A O 1
ATOM 717 N N . LEU A 1 89 ? 1.735 0.752 -10.057 1.00 94.12 89 LEU A N 1
ATOM 718 C CA . LEU A 1 89 ? 2.829 1.640 -10.451 1.00 94.12 89 LEU A CA 1
ATOM 719 C C . LEU A 1 89 ? 4.096 0.871 -10.820 1.00 94.12 89 LEU A C 1
ATOM 721 O O . LEU A 1 89 ? 4.779 1.277 -11.752 1.00 94.12 89 LEU A O 1
ATOM 725 N N . LEU A 1 90 ? 4.403 -0.235 -10.138 1.00 94.62 90 LEU A N 1
ATOM 726 C CA . LEU A 1 90 ? 5.552 -1.076 -10.463 1.00 94.62 90 LEU A CA 1
ATOM 727 C C . LEU A 1 90 ? 5.399 -1.687 -11.855 1.00 94.62 90 LEU A C 1
ATOM 729 O O . LEU A 1 90 ? 6.315 -1.579 -12.661 1.00 94.62 90 LEU A O 1
ATOM 733 N N . LEU A 1 91 ? 4.241 -2.276 -12.166 1.00 95.38 91 LEU A N 1
ATOM 734 C CA . LEU A 1 91 ? 3.968 -2.835 -13.494 1.00 95.38 91 LEU A CA 1
ATOM 735 C C . LEU A 1 91 ? 4.044 -1.760 -14.583 1.00 95.38 91 LEU A C 1
ATOM 737 O O . LEU A 1 91 ? 4.681 -1.967 -15.615 1.00 95.38 91 LEU A O 1
ATOM 741 N N . PHE A 1 92 ? 3.449 -0.593 -14.328 1.00 94.25 92 PHE A N 1
ATOM 742 C CA . PHE A 1 92 ? 3.541 0.555 -15.227 1.00 94.25 92 PHE A CA 1
ATOM 743 C C . PHE A 1 92 ? 4.993 1.012 -15.423 1.00 94.25 92 PHE A C 1
ATOM 745 O O . PHE A 1 92 ? 5.436 1.242 -16.546 1.00 94.25 92 PHE A O 1
ATOM 752 N N . SER A 1 93 ? 5.760 1.093 -14.339 1.00 93.69 93 SER A N 1
ATOM 753 C CA . SER A 1 93 ? 7.159 1.491 -14.383 1.00 93.69 93 SER A CA 1
ATOM 754 C C . SER A 1 93 ? 8.012 0.485 -15.151 1.00 93.69 93 SER A C 1
ATOM 756 O O . SER A 1 93 ? 8.819 0.889 -15.983 1.00 93.69 93 SER A O 1
ATOM 758 N N . LEU A 1 94 ? 7.806 -0.817 -14.946 1.00 94.12 94 LEU A N 1
ATOM 759 C CA . LEU A 1 94 ? 8.496 -1.866 -15.697 1.00 94.12 94 LEU A CA 1
ATOM 760 C C . LEU A 1 94 ? 8.206 -1.761 -17.195 1.00 94.12 94 LEU A C 1
ATOM 762 O O . LEU A 1 94 ? 9.125 -1.887 -18.000 1.00 94.12 94 LEU A O 1
ATOM 766 N N . TYR A 1 95 ? 6.960 -1.464 -17.570 1.00 93.94 95 TYR A N 1
ATOM 767 C CA . TYR A 1 95 ? 6.590 -1.235 -18.964 1.00 93.94 95 TYR A CA 1
ATOM 768 C C . TYR A 1 95 ? 7.347 -0.043 -19.574 1.00 93.94 95 TYR A C 1
ATOM 770 O O . TYR A 1 95 ? 7.964 -0.177 -20.630 1.00 93.94 95 TYR A O 1
ATOM 778 N N . VAL A 1 96 ? 7.362 1.112 -18.900 1.00 92.25 96 VAL A N 1
ATOM 779 C CA . VAL A 1 96 ? 8.061 2.313 -19.398 1.00 92.25 96 VAL A CA 1
ATOM 780 C C . VAL A 1 96 ? 9.581 2.106 -19.435 1.00 92.25 96 VAL A C 1
ATOM 782 O O . VAL A 1 96 ? 10.234 2.488 -20.405 1.00 92.25 96 VAL A O 1
ATOM 785 N N . ASN A 1 97 ? 10.155 1.453 -18.422 1.00 90.81 97 ASN A N 1
ATOM 786 C CA . ASN A 1 97 ? 11.586 1.146 -18.385 1.00 90.81 97 ASN A CA 1
ATOM 787 C C . ASN A 1 97 ? 11.988 0.114 -19.450 1.00 90.81 97 ASN A C 1
ATOM 789 O O . ASN A 1 97 ? 13.076 0.220 -20.007 1.00 90.81 97 ASN A O 1
ATOM 793 N N . ALA A 1 98 ? 11.121 -0.839 -19.805 1.00 92.19 98 ALA A N 1
ATOM 794 C CA . ALA A 1 98 ? 11.378 -1.743 -20.925 1.00 92.19 98 ALA A CA 1
ATOM 795 C C . ALA A 1 98 ? 11.515 -0.969 -22.247 1.00 92.19 98 ALA A C 1
ATOM 797 O O . ALA A 1 98 ? 12.464 -1.194 -22.997 1.00 92.19 98 ALA A O 1
ATOM 798 N N . TRP A 1 99 ? 10.639 0.009 -22.498 1.00 88.81 99 TRP A N 1
ATOM 799 C CA . TRP A 1 99 ? 10.761 0.901 -23.657 1.00 88.81 99 TRP A CA 1
ATOM 800 C C . TRP A 1 99 ? 12.023 1.766 -23.608 1.00 88.81 99 TRP A C 1
ATOM 802 O O . TRP A 1 99 ? 12.709 1.904 -24.621 1.00 88.81 99 TRP A O 1
ATOM 812 N N . MET A 1 100 ? 12.383 2.291 -22.434 1.00 88.38 100 MET A N 1
ATOM 813 C CA . MET A 1 100 ? 13.650 3.005 -22.231 1.00 88.38 100 MET A CA 1
ATOM 814 C C . MET A 1 100 ? 14.854 2.139 -22.634 1.00 88.38 100 MET A C 1
ATOM 816 O O . MET A 1 100 ? 15.744 2.614 -23.340 1.00 88.38 100 MET A O 1
ATOM 820 N N . LEU A 1 101 ? 14.863 0.858 -22.248 1.00 88.75 101 LEU A N 1
ATOM 821 C CA . LEU A 1 101 ? 15.917 -0.085 -22.629 1.00 88.75 101 LEU A CA 1
ATOM 822 C C . LEU A 1 101 ? 15.939 -0.339 -24.140 1.00 88.75 101 LEU A C 1
ATOM 824 O O . LEU A 1 101 ? 17.017 -0.366 -24.727 1.00 88.75 101 LEU A O 1
ATOM 828 N N . VAL A 1 102 ? 14.783 -0.462 -24.799 1.00 89.00 102 VAL A N 1
ATOM 829 C CA . VAL A 1 102 ? 14.714 -0.600 -26.266 1.00 89.00 102 VAL A CA 1
ATOM 830 C C . VAL A 1 102 ? 15.317 0.623 -26.970 1.00 89.00 102 VAL A C 1
ATOM 832 O O . VAL A 1 102 ? 16.116 0.466 -27.899 1.00 89.00 102 VAL A O 1
ATOM 835 N N . HIS A 1 103 ? 15.009 1.842 -26.514 1.00 86.56 103 HIS A N 1
ATOM 836 C CA . HIS A 1 103 ? 15.626 3.068 -27.042 1.00 86.56 103 HIS A CA 1
ATOM 837 C C . HIS A 1 103 ? 17.139 3.104 -26.802 1.00 86.56 103 HIS A C 1
ATOM 839 O O . HIS A 1 103 ? 17.902 3.477 -27.692 1.00 86.56 103 HIS A O 1
ATOM 845 N N . PHE A 1 104 ? 17.586 2.655 -25.630 1.00 85.31 104 PHE A N 1
ATOM 846 C CA . PHE A 1 104 ? 19.006 2.530 -25.325 1.00 85.31 104 PHE A CA 1
ATOM 847 C C . PHE A 1 104 ? 19.709 1.525 -26.253 1.00 85.31 104 PHE A C 1
ATOM 849 O O . PHE A 1 104 ? 20.726 1.869 -26.850 1.00 85.31 104 PHE A O 1
ATOM 856 N N . PHE A 1 105 ? 19.169 0.317 -26.447 1.00 86.19 105 PHE A N 1
ATOM 857 C CA . PHE A 1 105 ? 19.789 -0.703 -27.302 1.00 86.19 105 PHE A CA 1
ATOM 858 C C . PHE A 1 105 ? 19.812 -0.308 -28.782 1.00 86.19 105 PHE A C 1
ATOM 860 O O . PHE A 1 105 ? 20.815 -0.524 -29.462 1.00 86.19 105 PHE A O 1
ATOM 867 N N . THR A 1 106 ? 18.744 0.313 -29.282 1.00 84.94 106 THR A N 1
ATOM 868 C CA . THR A 1 106 ? 18.701 0.818 -30.664 1.00 84.94 106 THR A CA 1
ATOM 869 C C . THR A 1 106 ? 19.686 1.966 -30.887 1.00 84.94 106 THR A C 1
ATOM 871 O O . THR A 1 106 ? 20.315 2.026 -31.943 1.00 84.94 106 THR A O 1
ATOM 874 N N . ALA A 1 107 ? 19.892 2.846 -29.901 1.00 82.00 107 ALA A N 1
ATOM 875 C CA . ALA A 1 107 ? 20.953 3.852 -29.949 1.00 82.00 107 ALA A CA 1
ATOM 876 C C . ALA A 1 107 ? 22.352 3.218 -29.841 1.00 82.00 107 ALA A C 1
ATOM 878 O O . ALA A 1 107 ? 23.262 3.601 -30.571 1.00 82.00 107 ALA A O 1
ATOM 879 N N . TYR A 1 108 ? 22.517 2.195 -29.001 1.00 79.12 108 TYR A N 1
ATOM 880 C CA . TYR A 1 108 ? 23.783 1.487 -28.802 1.00 79.12 108 TYR A CA 1
ATOM 881 C C . TYR A 1 108 ? 24.278 0.777 -30.069 1.00 79.12 108 TYR A C 1
ATOM 883 O O . TYR A 1 108 ? 25.482 0.733 -30.335 1.00 79.12 108 TYR A O 1
ATOM 891 N N . GLN A 1 109 ? 23.366 0.242 -30.885 1.00 81.75 109 GLN A N 1
ATOM 892 C CA . GLN A 1 109 ? 23.695 -0.390 -32.168 1.00 81.75 109 GLN A CA 1
ATOM 893 C C . GLN A 1 109 ? 24.195 0.605 -33.228 1.00 81.75 109 GLN A C 1
ATOM 895 O O . GLN A 1 109 ? 24.942 0.202 -34.114 1.00 81.75 109 GLN A O 1
ATOM 900 N N . LYS A 1 110 ? 23.845 1.895 -33.126 1.00 79.50 110 LYS A N 1
ATOM 901 C CA . LYS A 1 110 ? 24.238 2.931 -34.100 1.00 79.50 110 LYS A CA 1
ATOM 902 C C . LYS A 1 110 ? 25.685 3.404 -33.961 1.00 79.50 110 LYS A C 1
ATOM 904 O O . LYS A 1 110 ? 26.196 4.014 -34.891 1.00 79.50 110 LYS A O 1
ATOM 909 N N . PHE A 1 111 ? 26.345 3.106 -32.842 1.00 75.88 111 PHE A N 1
ATOM 910 C CA . PHE A 1 111 ? 27.719 3.537 -32.576 1.00 75.88 111 PHE A CA 1
ATOM 911 C C . PHE A 1 111 ? 28.675 2.348 -32.391 1.00 75.88 111 PHE A C 1
ATOM 913 O O . PHE A 1 111 ? 29.109 2.078 -31.270 1.00 75.88 111 PHE A O 1
ATOM 920 N N . PRO A 1 112 ? 29.011 1.603 -33.459 1.00 71.31 112 PRO A N 1
ATOM 921 C CA . PRO A 1 112 ? 30.017 0.545 -33.386 1.00 71.31 112 PRO A CA 1
ATOM 922 C C . PRO A 1 112 ? 31.456 1.083 -33.270 1.00 71.31 112 PRO A C 1
ATOM 924 O O . PRO A 1 112 ? 32.349 0.312 -32.938 1.00 71.31 112 PRO A O 1
ATOM 927 N N . GLU A 1 113 ? 31.684 2.378 -33.522 1.00 66.56 113 GLU A N 1
ATOM 928 C CA . GLU A 1 113 ? 33.019 3.000 -33.580 1.00 66.56 113 GLU A CA 1
ATOM 929 C C . GLU A 1 113 ? 33.696 3.179 -32.210 1.00 66.56 113 GLU A C 1
ATOM 931 O O . GLU A 1 113 ? 34.923 3.219 -32.128 1.00 66.56 113 GLU A O 1
ATOM 936 N N . TYR A 1 114 ? 32.932 3.244 -31.116 1.00 72.81 114 TYR A N 1
ATOM 937 C CA . TYR A 1 114 ? 33.506 3.330 -29.771 1.00 72.81 114 TYR A CA 1
ATOM 938 C C . TYR A 1 114 ? 33.908 1.939 -29.265 1.00 72.81 114 TYR A C 1
ATOM 940 O O . TYR A 1 114 ? 33.054 1.098 -28.974 1.00 72.81 114 TYR A O 1
ATOM 948 N N . ALA A 1 115 ? 35.218 1.716 -29.119 1.00 67.00 115 ALA A N 1
ATOM 949 C CA . ALA A 1 115 ? 35.783 0.461 -28.616 1.00 67.00 115 ALA A CA 1
ATOM 950 C C . ALA A 1 115 ? 35.539 0.247 -27.109 1.00 67.00 115 ALA A C 1
ATOM 952 O O . ALA A 1 115 ? 35.469 -0.896 -26.653 1.00 67.00 115 ALA A O 1
ATOM 953 N N . TRP A 1 116 ? 35.393 1.327 -26.328 1.00 77.44 116 TRP A N 1
ATOM 954 C CA . TRP A 1 116 ? 35.178 1.241 -24.883 1.00 77.44 116 TRP A CA 1
ATOM 955 C C . TRP A 1 116 ? 33.689 1.269 -24.514 1.00 77.44 116 TRP A C 1
ATOM 957 O O . TRP A 1 116 ? 32.920 2.113 -24.977 1.00 77.44 116 TRP A O 1
ATOM 967 N N . PHE A 1 117 ? 33.281 0.339 -23.644 1.00 76.81 117 PHE A N 1
ATOM 968 C CA . PHE A 1 117 ? 31.882 0.139 -23.253 1.00 76.81 117 PHE A CA 1
ATOM 969 C C . PHE A 1 117 ? 31.243 1.386 -22.631 1.00 76.81 117 PHE A C 1
ATOM 971 O O . PHE A 1 117 ? 30.110 1.712 -22.979 1.00 76.81 117 PHE A O 1
ATOM 978 N N . PHE A 1 118 ? 31.950 2.079 -21.733 1.00 81.00 118 PHE A N 1
ATOM 979 C CA . PHE A 1 118 ? 31.402 3.233 -21.014 1.00 81.00 118 PHE A CA 1
ATOM 980 C C . PHE A 1 118 ? 31.155 4.432 -21.932 1.00 81.00 118 PHE A C 1
ATOM 982 O O . PHE A 1 118 ? 30.098 5.051 -21.832 1.00 81.00 118 PHE A O 1
ATOM 989 N N . ASP A 1 119 ? 32.058 4.699 -22.875 1.00 79.25 119 ASP A N 1
ATOM 990 C CA . ASP A 1 119 ? 31.891 5.780 -23.852 1.00 79.25 119 ASP A CA 1
ATOM 991 C C . ASP A 1 119 ? 30.725 5.490 -24.799 1.00 79.25 119 ASP A C 1
ATOM 993 O O . ASP A 1 119 ? 29.861 6.342 -25.022 1.00 79.25 119 ASP A O 1
ATOM 997 N N . ARG A 1 120 ? 30.630 4.242 -25.275 1.00 77.81 120 ARG A N 1
ATOM 998 C CA . ARG A 1 120 ? 29.522 3.790 -26.121 1.00 77.81 120 ARG A CA 1
ATOM 999 C C . ARG A 1 120 ? 28.181 3.837 -25.388 1.00 77.81 120 ARG A C 1
ATOM 1001 O O . ARG A 1 120 ? 27.178 4.252 -25.964 1.00 77.81 120 ARG A O 1
ATOM 1008 N N . ALA A 1 121 ? 28.151 3.420 -24.122 1.00 80.31 121 ALA A N 1
ATOM 1009 C CA . ALA A 1 121 ? 26.953 3.461 -23.290 1.00 80.31 121 ALA A CA 1
ATOM 1010 C C . ALA A 1 121 ? 26.530 4.906 -22.996 1.00 80.31 121 ALA A C 1
ATOM 1012 O O . ALA A 1 121 ? 25.354 5.228 -23.131 1.00 80.31 121 ALA A O 1
ATOM 1013 N N . SER A 1 122 ? 27.474 5.790 -22.668 1.00 83.69 122 SER A N 1
ATOM 1014 C CA . SER A 1 122 ? 27.207 7.210 -22.420 1.00 83.69 122 SER A CA 1
ATOM 1015 C C . SER A 1 122 ? 26.623 7.901 -23.659 1.00 83.69 122 SER A C 1
ATOM 1017 O O . SER A 1 122 ? 25.562 8.526 -23.578 1.00 83.69 122 SER A O 1
ATOM 1019 N N . ALA A 1 123 ? 27.233 7.698 -24.834 1.00 78.88 123 ALA A N 1
ATOM 1020 C CA . ALA A 1 123 ? 26.733 8.230 -26.103 1.00 78.88 123 ALA A CA 1
ATOM 1021 C C . ALA A 1 123 ? 25.342 7.674 -26.465 1.00 78.88 123 ALA A C 1
ATOM 1023 O O . ALA A 1 123 ? 24.460 8.417 -26.911 1.00 78.88 123 ALA A O 1
ATOM 1024 N N . ALA A 1 124 ? 25.104 6.381 -26.220 1.00 80.62 124 ALA A N 1
ATOM 1025 C CA . ALA A 1 124 ? 23.807 5.749 -26.441 1.00 80.62 124 ALA A CA 1
ATOM 1026 C C . ALA A 1 124 ? 22.718 6.296 -25.502 1.00 80.62 124 ALA A C 1
ATOM 1028 O O . ALA A 1 124 ? 21.618 6.592 -25.970 1.00 80.62 124 ALA A O 1
ATOM 1029 N N . VAL A 1 125 ? 23.016 6.495 -24.209 1.00 83.31 125 VAL A N 1
ATOM 1030 C CA . VAL A 1 125 ? 22.080 7.115 -23.252 1.00 83.31 125 VAL A CA 1
ATOM 1031 C C . VAL A 1 125 ? 21.767 8.550 -23.659 1.00 83.31 125 VAL A C 1
ATOM 1033 O O . VAL A 1 125 ? 20.596 8.913 -23.701 1.00 83.31 125 VAL A O 1
ATOM 1036 N N . ALA A 1 126 ? 22.775 9.357 -24.003 1.00 84.69 126 ALA A N 1
ATOM 1037 C CA . ALA A 1 126 ? 22.569 10.746 -24.415 1.00 84.69 126 ALA A CA 1
ATOM 1038 C C . ALA A 1 126 ? 21.661 10.844 -25.652 1.00 84.69 126 ALA A C 1
ATOM 1040 O O . ALA A 1 126 ? 20.722 11.639 -25.680 1.00 84.69 126 ALA A O 1
ATOM 1041 N N . THR A 1 127 ? 21.887 9.978 -26.643 1.00 83.06 127 THR A N 1
ATOM 1042 C CA . THR A 1 127 ? 21.082 9.934 -27.871 1.00 83.06 127 THR A CA 1
ATOM 1043 C C . THR A 1 127 ? 19.654 9.445 -27.600 1.00 83.06 127 THR A C 1
ATOM 1045 O O . THR A 1 127 ? 18.693 10.020 -28.111 1.00 83.06 127 THR A O 1
ATOM 1048 N N . ALA A 1 128 ? 19.491 8.413 -26.765 1.00 84.12 128 ALA A N 1
ATOM 1049 C CA . ALA A 1 128 ? 18.180 7.899 -26.367 1.00 84.12 128 ALA A CA 1
ATOM 1050 C C . ALA A 1 128 ? 17.386 8.930 -25.545 1.00 84.12 128 ALA A C 1
ATOM 1052 O O . ALA A 1 128 ? 16.180 9.085 -25.741 1.00 84.12 128 ALA A O 1
ATOM 1053 N N . TYR A 1 129 ? 18.065 9.678 -24.672 1.00 87.06 129 TYR A N 1
ATOM 1054 C CA . TYR A 1 129 ? 17.468 10.750 -23.881 1.00 87.06 129 TYR A CA 1
ATOM 1055 C C . TYR A 1 129 ? 17.020 11.925 -24.754 1.00 87.06 129 TYR A C 1
ATOM 1057 O O . TYR A 1 129 ? 15.934 12.454 -24.548 1.00 87.06 129 TYR A O 1
ATOM 1065 N N . GLN A 1 130 ? 17.808 12.311 -25.762 1.00 86.56 130 GLN A N 1
ATOM 1066 C CA . GLN A 1 130 ? 17.410 13.360 -26.706 1.00 86.56 130 GLN A CA 1
ATOM 1067 C C . GLN A 1 130 ? 16.190 12.960 -27.547 1.00 86.56 130 GLN A C 1
ATOM 1069 O O . GLN A 1 130 ? 15.336 13.799 -27.820 1.00 86.56 130 GLN A O 1
ATOM 1074 N N . GLN A 1 131 ? 16.087 11.686 -27.939 1.00 84.69 131 GLN A N 1
ATOM 1075 C CA . GLN A 1 131 ? 14.963 11.187 -28.738 1.00 84.69 131 GLN A CA 1
ATOM 1076 C C . GLN A 1 131 ? 13.674 11.032 -27.922 1.00 84.69 131 GLN A C 1
ATOM 1078 O O . GLN A 1 131 ? 12.592 11.335 -28.423 1.00 84.69 131 GLN A O 1
ATOM 1083 N N . ALA A 1 132 ? 13.770 10.566 -26.676 1.00 84.81 132 ALA A N 1
ATOM 1084 C CA . ALA A 1 132 ? 12.609 10.306 -25.828 1.00 84.81 132 ALA A CA 1
ATOM 1085 C C . ALA A 1 132 ? 12.868 10.701 -24.358 1.00 84.81 132 ALA A C 1
ATOM 1087 O O . ALA A 1 132 ? 12.926 9.832 -23.482 1.00 84.81 132 ALA A O 1
ATOM 1088 N N . PRO A 1 133 ? 12.967 12.008 -24.039 1.00 87.50 133 PRO A N 1
ATOM 1089 C CA . PRO A 1 133 ? 13.295 12.466 -22.681 1.00 87.50 133 PRO A CA 1
ATOM 1090 C C . PRO A 1 133 ? 12.197 12.122 -21.665 1.00 87.50 133 PRO A C 1
ATOM 1092 O O . PRO A 1 133 ? 12.464 11.859 -20.491 1.00 87.50 133 PRO A O 1
ATOM 1095 N N . HIS A 1 134 ? 10.945 12.070 -22.125 1.00 88.50 134 HIS A N 1
ATOM 1096 C CA . HIS A 1 134 ? 9.785 11.740 -21.302 1.00 88.50 134 HIS A CA 1
ATOM 1097 C C . HIS A 1 134 ? 9.840 10.303 -20.767 1.00 88.50 134 HIS A C 1
ATOM 1099 O O . HIS A 1 134 ? 9.505 10.081 -19.607 1.00 88.50 134 HIS A O 1
ATOM 1105 N N . THR A 1 135 ? 10.314 9.339 -21.561 1.00 88.19 135 THR A N 1
ATOM 1106 C CA . THR A 1 135 ? 10.407 7.928 -21.155 1.00 88.19 135 THR A CA 1
ATOM 1107 C C . THR A 1 135 ? 11.409 7.739 -20.016 1.00 88.19 135 THR A C 1
ATOM 1109 O O . THR A 1 135 ? 11.138 6.981 -19.089 1.00 88.19 135 THR A O 1
ATOM 1112 N N . PHE A 1 136 ? 12.518 8.486 -20.022 1.00 87.88 136 PHE A N 1
ATOM 1113 C CA . PHE A 1 136 ? 13.506 8.462 -18.937 1.00 87.88 136 PHE A CA 1
ATOM 1114 C C . PHE A 1 136 ? 12.959 9.078 -17.647 1.00 87.88 136 PHE A C 1
ATOM 1116 O O . PHE A 1 136 ? 13.022 8.453 -16.589 1.00 87.88 136 PHE A O 1
ATOM 1123 N N . LEU A 1 137 ? 12.383 10.284 -17.723 1.00 89.88 137 LEU A N 1
ATOM 1124 C CA . LEU A 1 137 ? 11.848 10.961 -16.539 1.00 89.88 137 LEU A CA 1
ATOM 1125 C C . LEU A 1 137 ? 10.684 10.182 -15.920 1.00 89.88 137 LEU A C 1
ATOM 1127 O O . LEU A 1 137 ? 10.681 9.927 -14.717 1.00 89.88 137 LEU A O 1
ATOM 1131 N N . VAL A 1 138 ? 9.714 9.762 -16.737 1.00 92.06 138 VAL A N 1
ATOM 1132 C CA . VAL A 1 138 ? 8.548 9.003 -16.265 1.00 92.06 138 VAL A CA 1
ATOM 1133 C C . VAL A 1 138 ? 8.964 7.613 -15.789 1.00 92.06 138 VAL A C 1
ATOM 1135 O O . VAL A 1 138 ? 8.480 7.169 -14.749 1.00 92.06 138 VAL A O 1
ATOM 1138 N N . GLY A 1 139 ? 9.884 6.938 -16.482 1.00 91.12 139 GLY A N 1
ATOM 1139 C CA . GLY A 1 139 ? 10.386 5.616 -16.101 1.00 91.12 139 GLY A CA 1
ATOM 1140 C C . GLY A 1 139 ? 11.066 5.614 -14.731 1.00 91.12 139 GLY A C 1
ATOM 1141 O O . GLY A 1 139 ? 10.687 4.832 -13.858 1.00 91.12 139 GLY A O 1
ATOM 1142 N N . LEU A 1 140 ? 12.006 6.535 -14.503 1.00 90.88 140 LEU A N 1
ATOM 1143 C CA . LEU A 1 140 ? 12.752 6.626 -13.242 1.00 90.88 140 LEU A CA 1
ATOM 1144 C C . LEU A 1 140 ? 11.889 7.133 -12.077 1.00 90.88 140 LEU A C 1
ATOM 1146 O O . LEU A 1 140 ? 11.946 6.580 -10.974 1.00 90.88 140 LEU A O 1
ATOM 1150 N N . MET A 1 141 ? 11.055 8.152 -12.311 1.00 93.50 141 MET A N 1
ATOM 1151 C CA . MET A 1 141 ? 10.155 8.679 -11.278 1.00 93.50 141 MET A CA 1
ATOM 1152 C C . MET A 1 141 ? 9.113 7.640 -10.865 1.00 93.50 141 MET A C 1
ATOM 1154 O O . MET A 1 141 ? 8.911 7.410 -9.674 1.00 93.50 141 MET A O 1
ATOM 1158 N N . SER A 1 142 ? 8.486 6.962 -11.832 1.00 93.38 142 SER A N 1
ATOM 1159 C CA . SER A 1 142 ? 7.516 5.901 -11.535 1.00 93.38 142 SER A CA 1
ATOM 1160 C C . SER A 1 142 ? 8.157 4.724 -10.798 1.00 93.38 142 SER A C 1
ATOM 1162 O O . SER A 1 142 ? 7.530 4.184 -9.889 1.00 93.38 142 SER A O 1
ATOM 1164 N N . MET A 1 143 ? 9.409 4.372 -11.114 1.00 93.94 143 MET A N 1
ATOM 1165 C CA . MET A 1 143 ? 10.138 3.298 -10.428 1.00 93.94 143 MET A CA 1
ATOM 1166 C C . MET A 1 143 ? 10.407 3.665 -8.970 1.00 93.94 143 MET A C 1
ATOM 1168 O O . MET A 1 143 ? 10.145 2.875 -8.063 1.00 93.94 143 MET A O 1
ATOM 1172 N N . THR A 1 144 ? 10.874 4.892 -8.741 1.00 96.06 144 THR A N 1
ATOM 1173 C CA . THR A 1 144 ? 11.146 5.409 -7.396 1.00 96.06 144 THR A CA 1
ATOM 1174 C C . THR A 1 144 ? 9.871 5.439 -6.555 1.00 96.06 144 THR A C 1
ATOM 1176 O O . THR A 1 144 ? 9.863 4.946 -5.427 1.00 96.06 144 THR A O 1
ATOM 1179 N N . LEU A 1 145 ? 8.768 5.946 -7.117 1.00 94.69 145 LEU A N 1
ATOM 1180 C CA . LEU A 1 145 ? 7.471 5.966 -6.442 1.00 94.69 145 LEU A CA 1
ATOM 1181 C C . LEU A 1 145 ? 6.961 4.549 -6.155 1.00 94.69 145 LEU A C 1
ATOM 1183 O O . LEU A 1 145 ? 6.524 4.281 -5.040 1.00 94.69 145 LEU A O 1
ATOM 1187 N N . ALA A 1 146 ? 7.059 3.619 -7.108 1.00 95.00 146 ALA A N 1
ATOM 1188 C CA . ALA A 1 146 ? 6.639 2.235 -6.900 1.00 95.00 146 ALA A CA 1
ATOM 1189 C C . ALA A 1 146 ? 7.375 1.588 -5.715 1.00 95.00 146 ALA A C 1
ATOM 1191 O O . ALA A 1 146 ? 6.741 1.005 -4.833 1.00 95.00 146 ALA A O 1
ATOM 1192 N N . ILE A 1 147 ? 8.701 1.758 -5.646 1.00 94.31 147 ILE A N 1
ATOM 1193 C CA . ILE A 1 147 ? 9.526 1.252 -4.540 1.00 94.31 147 ILE A CA 1
ATOM 1194 C C . ILE A 1 147 ? 9.107 1.888 -3.209 1.00 94.31 147 ILE A C 1
ATOM 1196 O O . ILE A 1 147 ? 8.943 1.180 -2.214 1.00 94.31 147 ILE A O 1
ATOM 1200 N N . GLN A 1 148 ? 8.893 3.206 -3.178 1.00 94.69 148 GLN A N 1
ATOM 1201 C CA . GLN A 1 148 ? 8.463 3.916 -1.970 1.00 94.69 148 GLN A CA 1
ATOM 1202 C C . GLN A 1 148 ? 7.100 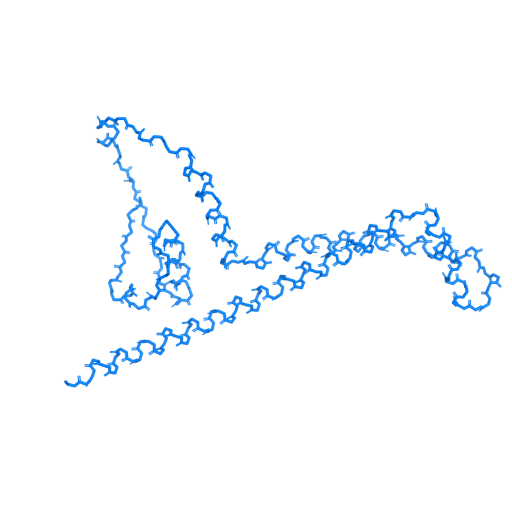3.424 -1.468 1.00 94.69 148 GLN A C 1
ATOM 1204 O O . GLN A 1 148 ? 6.955 3.125 -0.282 1.00 94.69 148 GLN A O 1
ATOM 1209 N N . PHE A 1 149 ? 6.115 3.279 -2.358 1.00 92.50 149 PHE A N 1
ATOM 1210 C CA . PHE A 1 149 ? 4.787 2.773 -2.003 1.00 92.50 149 PHE A CA 1
ATOM 1211 C C . PHE A 1 149 ? 4.846 1.336 -1.477 1.00 92.50 149 PHE A C 1
ATOM 1213 O O . PHE A 1 149 ? 4.246 1.032 -0.446 1.00 92.50 149 PHE A O 1
ATOM 1220 N N . ILE A 1 150 ? 5.607 0.454 -2.127 1.00 91.50 150 ILE A N 1
ATOM 1221 C CA . ILE A 1 150 ? 5.772 -0.930 -1.666 1.00 91.50 150 ILE A CA 1
ATOM 1222 C C . ILE A 1 150 ? 6.460 -0.969 -0.295 1.00 91.50 150 ILE A C 1
ATOM 1224 O O . ILE A 1 150 ? 5.995 -1.680 0.595 1.00 91.50 150 ILE A O 1
ATOM 1228 N N . SER A 1 151 ? 7.509 -0.167 -0.091 1.00 92.25 151 SER A N 1
ATOM 1229 C CA . SER A 1 151 ? 8.221 -0.065 1.189 1.00 92.25 151 SER A CA 1
ATOM 1230 C C . SER A 1 151 ? 7.292 0.371 2.328 1.00 92.25 151 SER A C 1
ATOM 1232 O O . SER A 1 151 ? 7.203 -0.306 3.354 1.00 92.25 151 SER A O 1
ATOM 1234 N N . LEU A 1 152 ? 6.507 1.435 2.118 1.00 91.62 152 LEU A N 1
ATOM 1235 C CA . LEU A 1 152 ? 5.499 1.883 3.083 1.00 91.62 152 LEU A CA 1
ATOM 1236 C C . LEU A 1 152 ? 4.445 0.801 3.356 1.00 91.62 152 LEU A C 1
ATOM 1238 O O . LEU A 1 152 ? 4.040 0.603 4.502 1.00 91.62 152 LEU A O 1
ATOM 1242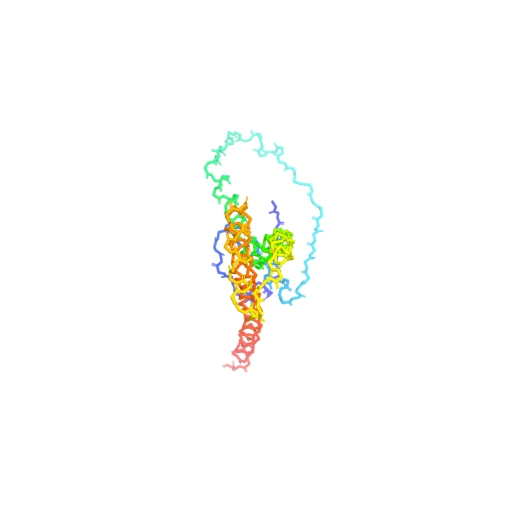 N N . GLY A 1 153 ? 4.038 0.054 2.328 1.00 90.19 153 GLY A N 1
ATOM 1243 C CA . GLY A 1 153 ? 3.128 -1.081 2.465 1.00 90.19 153 GLY A CA 1
ATOM 1244 C C . GLY A 1 153 ? 3.686 -2.211 3.335 1.00 90.19 153 GLY A C 1
ATOM 1245 O O . GLY A 1 153 ? 2.969 -2.741 4.186 1.00 90.19 153 GLY A O 1
ATOM 1246 N N . ILE A 1 154 ? 4.967 -2.549 3.173 1.00 89.62 154 ILE A N 1
ATOM 1247 C CA . ILE A 1 154 ? 5.655 -3.563 3.986 1.00 89.62 154 ILE A CA 1
ATOM 1248 C C . ILE A 1 154 ? 5.796 -3.090 5.437 1.00 89.62 154 ILE A C 1
ATOM 1250 O O . ILE A 1 154 ? 5.490 -3.848 6.358 1.00 89.62 154 ILE A O 1
ATOM 1254 N N . LEU A 1 155 ? 6.194 -1.836 5.662 1.00 90.69 155 LEU A N 1
ATOM 1255 C CA . LEU A 1 155 ? 6.282 -1.263 7.009 1.00 90.69 155 LEU A CA 1
ATOM 1256 C C . LEU A 1 155 ? 4.919 -1.270 7.714 1.00 90.69 155 LEU A C 1
ATOM 1258 O O . LEU A 1 155 ? 4.822 -1.619 8.891 1.00 90.69 155 LEU A O 1
ATOM 1262 N N . ALA A 1 156 ? 3.845 -0.965 6.983 1.00 88.38 156 ALA A N 1
ATOM 1263 C CA . ALA A 1 156 ? 2.484 -1.044 7.498 1.00 88.38 156 ALA A CA 1
ATOM 1264 C C . ALA A 1 156 ? 2.070 -2.487 7.855 1.00 88.38 156 ALA A C 1
ATOM 1266 O O . ALA A 1 156 ? 1.409 -2.695 8.874 1.00 88.38 156 ALA A O 1
ATOM 1267 N N . LEU A 1 157 ? 2.474 -3.494 7.064 1.00 86.94 157 LEU A N 1
ATOM 1268 C CA . LEU A 1 157 ? 2.263 -4.915 7.392 1.00 86.94 157 LEU A CA 1
ATOM 1269 C C . LEU A 1 157 ? 2.985 -5.317 8.675 1.00 86.94 157 LEU A C 1
ATOM 1271 O O . LEU A 1 157 ? 2.391 -5.972 9.533 1.00 86.94 157 LEU A O 1
ATOM 1275 N N . GLN A 1 158 ? 4.250 -4.921 8.806 1.00 89.06 158 GLN A N 1
ATOM 1276 C CA . GLN A 1 158 ? 5.047 -5.201 9.996 1.00 89.06 158 GLN A CA 1
ATOM 1277 C C . GLN A 1 158 ? 4.417 -4.557 11.229 1.00 89.06 158 GLN A C 1
ATOM 1279 O O . GLN A 1 158 ? 4.147 -5.246 12.208 1.00 89.06 158 GLN A O 1
ATOM 1284 N N . SER A 1 159 ? 4.092 -3.263 11.157 1.00 87.81 159 SER A N 1
ATOM 1285 C CA . SER A 1 159 ? 3.428 -2.537 12.244 1.00 87.81 159 SER A CA 1
ATOM 1286 C C . SER A 1 159 ? 2.111 -3.197 12.665 1.00 87.81 159 SER A C 1
ATOM 1288 O O . SER A 1 159 ? 1.870 -3.374 13.860 1.00 87.81 159 SER A O 1
ATOM 1290 N N . LYS A 1 160 ? 1.292 -3.646 11.701 1.00 85.56 160 LYS A N 1
ATOM 1291 C CA . LYS A 1 160 ? 0.057 -4.391 11.984 1.00 85.56 160 LYS A CA 1
ATOM 1292 C C . LYS A 1 160 ? 0.344 -5.688 12.736 1.00 85.56 160 LYS A C 1
ATOM 1294 O O . LYS A 1 160 ? -0.286 -5.941 13.756 1.00 85.56 160 LYS A O 1
ATOM 1299 N N . ARG A 1 161 ? 1.283 -6.502 12.250 1.00 85.50 161 ARG A N 1
ATOM 1300 C CA . ARG A 1 161 ? 1.627 -7.783 12.881 1.00 85.50 161 ARG A CA 1
ATOM 1301 C C . ARG A 1 161 ? 2.148 -7.588 14.306 1.00 85.50 161 ARG A C 1
ATOM 1303 O O . ARG A 1 161 ? 1.680 -8.266 15.215 1.00 85.50 161 ARG A O 1
ATOM 1310 N N . TYR A 1 162 ? 3.030 -6.612 14.514 1.00 88.31 162 TYR A N 1
ATOM 1311 C CA . TYR A 1 162 ? 3.515 -6.265 15.850 1.00 88.31 162 TYR A CA 1
ATOM 1312 C C . TYR A 1 162 ? 2.383 -5.827 16.781 1.00 88.31 162 TYR A C 1
ATOM 1314 O O . TYR A 1 162 ? 2.345 -6.237 17.938 1.00 88.31 162 TYR A O 1
ATOM 1322 N N . PHE A 1 163 ? 1.428 -5.034 16.286 1.00 87.06 163 PHE A N 1
ATOM 1323 C CA . PHE A 1 163 ? 0.258 -4.653 17.073 1.00 87.06 163 PHE A CA 1
ATOM 1324 C C . PHE A 1 163 ? -0.575 -5.869 17.498 1.00 87.06 163 PHE A C 1
ATOM 1326 O O . PHE A 1 163 ? -0.982 -5.948 18.656 1.00 87.06 163 PHE A O 1
ATOM 1333 N N . GLU A 1 164 ? -0.821 -6.819 16.592 1.00 86.19 164 GLU A N 1
ATOM 1334 C CA . GLU A 1 164 ? -1.581 -8.036 16.900 1.00 86.19 164 GLU A CA 1
ATOM 1335 C C . GLU A 1 164 ? -0.881 -8.878 17.976 1.00 86.19 164 GLU A C 1
ATOM 1337 O O . GLU A 1 164 ? -1.515 -9.267 18.957 1.00 86.19 164 GLU A O 1
ATOM 1342 N N . GLU A 1 165 ? 0.429 -9.096 17.845 1.00 88.38 165 GLU A N 1
ATOM 1343 C CA . GLU A 1 165 ? 1.232 -9.852 18.814 1.00 88.38 165 GLU A CA 1
ATOM 1344 C C . GLU A 1 165 ? 1.235 -9.180 20.200 1.00 88.38 165 GLU A C 1
ATOM 1346 O O . GLU A 1 165 ? 0.938 -9.827 21.208 1.00 88.38 165 GLU A O 1
ATOM 1351 N N . ILE A 1 166 ? 1.464 -7.863 20.263 1.00 88.62 166 ILE A N 1
ATOM 1352 C CA . ILE A 1 166 ? 1.428 -7.095 21.519 1.00 88.62 166 ILE A CA 1
ATOM 1353 C C . ILE A 1 166 ? 0.029 -7.123 22.143 1.00 88.62 166 ILE A C 1
ATOM 1355 O O . ILE A 1 166 ? -0.109 -7.263 23.360 1.00 88.62 166 ILE A O 1
ATOM 1359 N N . PHE A 1 167 ? -1.025 -7.014 21.332 1.00 86.81 167 PHE A N 1
ATOM 1360 C CA . PHE A 1 167 ? -2.401 -7.063 21.821 1.00 86.81 167 PHE A CA 1
ATOM 1361 C C . PHE A 1 167 ? -2.744 -8.436 22.420 1.00 86.81 167 PHE A C 1
ATOM 1363 O O . PHE A 1 167 ? -3.364 -8.514 23.486 1.00 86.81 167 PHE A O 1
ATOM 1370 N N . HIS A 1 168 ? -2.300 -9.525 21.790 1.00 85.44 168 HIS A N 1
ATOM 1371 C CA . HIS A 1 168 ? -2.448 -10.876 22.332 1.00 85.44 168 HIS A CA 1
ATOM 1372 C C . HIS A 1 168 ? -1.699 -11.064 23.656 1.00 85.44 168 HIS A C 1
ATOM 1374 O O . HIS A 1 168 ? -2.268 -11.599 24.612 1.00 85.44 168 HIS A O 1
ATOM 1380 N N . LEU A 1 169 ? -0.460 -10.580 23.750 1.00 87.50 169 LEU A N 1
ATOM 1381 C CA . LEU A 1 169 ? 0.316 -10.629 24.990 1.00 87.50 169 LEU A CA 1
ATOM 1382 C C . LEU A 1 169 ? -0.363 -9.821 26.104 1.00 87.50 169 LEU A C 1
ATOM 1384 O O . LEU A 1 169 ? -0.597 -10.343 27.193 1.00 87.50 169 LEU A O 1
ATOM 1388 N N . GLY A 1 170 ? -0.760 -8.579 25.816 1.00 86.44 170 GLY A N 1
ATOM 1389 C CA . GLY A 1 170 ? -1.401 -7.695 26.789 1.00 86.44 170 GLY A CA 1
ATOM 1390 C C . GLY A 1 170 ? -2.735 -8.235 27.308 1.00 86.44 170 GLY A C 1
ATOM 1391 O O . GLY A 1 170 ? -3.004 -8.176 28.506 1.00 86.44 170 GLY A O 1
ATOM 1392 N N . THR A 1 171 ? -3.560 -8.817 26.433 1.00 84.50 171 THR A N 1
ATOM 1393 C CA . THR A 1 171 ? -4.834 -9.434 26.847 1.00 84.50 171 THR A CA 1
ATOM 1394 C C . THR A 1 171 ? -4.633 -10.711 27.660 1.00 84.50 171 THR A C 1
ATOM 1396 O O . THR A 1 171 ? -5.414 -10.966 28.577 1.00 84.50 171 THR A O 1
ATOM 1399 N N . THR A 1 172 ? -3.587 -11.490 27.373 1.00 84.75 172 THR A N 1
ATOM 1400 C CA . THR A 1 172 ? -3.238 -12.689 28.151 1.00 84.75 172 THR A CA 1
ATOM 1401 C C . THR A 1 172 ? -2.765 -12.309 29.551 1.00 84.75 172 THR A C 1
ATOM 1403 O O . THR A 1 172 ? -3.326 -12.798 30.527 1.00 84.75 172 THR A O 1
ATOM 1406 N N . ILE A 1 173 ? -1.825 -11.362 29.662 1.00 85.62 173 ILE A N 1
ATOM 1407 C CA . ILE A 1 173 ? -1.334 -10.849 30.952 1.00 85.62 173 ILE A CA 1
ATOM 1408 C C . ILE A 1 173 ? -2.488 -10.272 31.776 1.00 85.62 173 ILE A C 1
ATOM 1410 O O . ILE A 1 173 ? -2.639 -10.609 32.946 1.00 85.62 173 ILE A O 1
ATOM 1414 N N . TYR A 1 174 ? -3.347 -9.452 31.160 1.00 83.00 174 TYR A N 1
ATOM 1415 C CA . TYR A 1 174 ? -4.497 -8.861 31.844 1.00 83.00 174 TYR A CA 1
ATOM 1416 C C . TYR A 1 174 ? -5.451 -9.917 32.418 1.00 83.00 174 TYR A C 1
ATOM 1418 O O . TYR A 1 174 ? -5.932 -9.767 33.543 1.00 83.00 174 TYR A O 1
ATOM 1426 N N . LYS A 1 175 ? -5.722 -10.995 31.668 1.00 80.44 175 LYS A N 1
ATOM 1427 C CA . LYS A 1 175 ? -6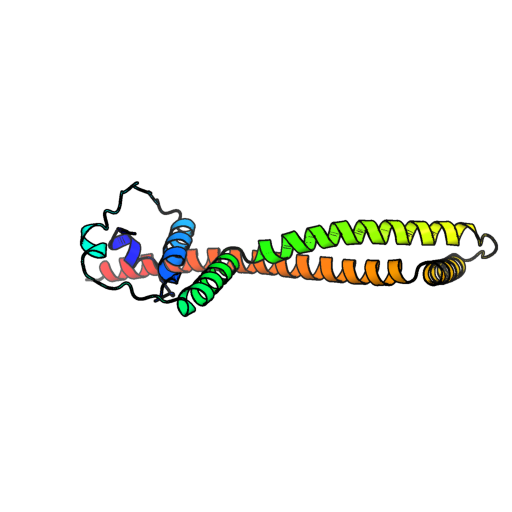.542 -12.112 32.154 1.00 80.44 175 LYS A CA 1
ATOM 1428 C C . LYS A 1 175 ? -5.880 -12.805 33.344 1.00 80.44 175 LYS A C 1
ATOM 1430 O O . LYS A 1 175 ? -6.533 -12.923 34.377 1.00 80.44 175 LYS A O 1
ATOM 1435 N N . THR A 1 176 ? -4.600 -13.166 33.232 1.00 83.75 176 THR A N 1
ATOM 1436 C CA . THR A 1 176 ? -3.846 -13.822 34.312 1.00 83.75 176 THR A CA 1
ATOM 1437 C C . THR A 1 176 ? -3.820 -12.972 35.579 1.00 83.75 176 THR A C 1
ATOM 1439 O O . THR A 1 176 ? -4.229 -13.444 36.632 1.00 83.75 176 THR A O 1
ATOM 1442 N N . SER A 1 177 ? -3.445 -11.691 35.491 1.00 82.69 177 SER A N 1
ATOM 1443 C CA . SER A 1 177 ? -3.395 -10.808 36.666 1.00 82.69 177 SER A CA 1
ATOM 1444 C C . SER A 1 177 ? -4.757 -10.629 37.338 1.00 82.69 177 SER A C 1
ATOM 1446 O O . SER A 1 177 ? -4.838 -10.484 38.558 1.00 82.69 177 SER A O 1
ATOM 1448 N N . ARG A 1 178 ? -5.847 -10.626 36.562 1.00 78.50 178 ARG A N 1
ATOM 1449 C CA . ARG A 1 178 ? -7.200 -10.511 37.115 1.00 78.50 178 ARG A CA 1
ATOM 1450 C C . ARG A 1 178 ? -7.653 -11.795 37.803 1.00 78.50 178 ARG A C 1
ATOM 1452 O O . ARG A 1 178 ? -8.342 -11.714 38.819 1.00 78.50 178 ARG A O 1
ATOM 1459 N N . ASP A 1 179 ? -7.317 -12.948 37.239 1.00 77.50 179 ASP A N 1
ATOM 1460 C CA . ASP A 1 179 ? -7.659 -14.237 37.833 1.00 77.50 179 ASP A CA 1
ATOM 1461 C C . ASP A 1 179 ? -6.820 -14.477 39.102 1.00 77.50 179 ASP A C 1
ATOM 1463 O O . ASP A 1 179 ? -7.393 -14.819 40.135 1.00 77.50 179 ASP A O 1
ATOM 1467 N N . ASP A 1 180 ? -5.533 -14.111 39.105 1.00 75.88 180 ASP A N 1
ATOM 1468 C CA . ASP A 1 180 ? -4.689 -14.096 40.310 1.00 75.88 180 ASP A CA 1
ATOM 1469 C C . ASP A 1 180 ? -5.276 -13.195 41.407 1.00 75.88 180 ASP A C 1
ATOM 1471 O O . ASP A 1 180 ? -5.395 -13.606 42.562 1.00 75.88 180 ASP A O 1
ATOM 1475 N N . GLY A 1 181 ? -5.719 -11.982 41.057 1.00 72.12 181 GLY A N 1
ATOM 1476 C CA . GLY A 1 181 ? -6.356 -11.053 41.997 1.00 72.12 181 GLY A CA 1
ATOM 1477 C C . GLY A 1 181 ? -7.692 -11.541 42.571 1.00 72.12 181 GLY A C 1
ATOM 1478 O O . GLY A 1 181 ? -8.103 -11.062 43.620 1.00 72.12 181 GLY A O 1
ATOM 1479 N N . ARG A 1 182 ? -8.364 -12.498 41.918 1.00 61.19 182 ARG A N 1
ATOM 1480 C CA . ARG A 1 182 ? -9.576 -13.158 42.439 1.00 61.19 182 ARG A CA 1
ATOM 1481 C C . ARG A 1 182 ? -9.280 -14.374 43.313 1.00 61.19 182 ARG A C 1
ATOM 1483 O O . ARG A 1 182 ? -10.156 -14.788 44.062 1.00 61.19 182 ARG A O 1
ATOM 1490 N N . THR A 1 183 ? -8.090 -14.959 43.188 1.00 59.88 183 THR A N 1
ATOM 1491 C CA . THR A 1 183 ? -7.642 -16.095 44.014 1.00 59.88 183 THR A CA 1
ATOM 1492 C C . THR A 1 183 ? -6.974 -15.673 45.321 1.00 59.88 183 THR A C 1
ATOM 1494 O O . THR A 1 183 ? -6.750 -16.518 46.186 1.00 59.88 183 THR A O 1
ATOM 1497 N N . ARG A 1 184 ? -6.670 -14.380 45.494 1.00 50.25 184 ARG A N 1
ATOM 1498 C CA . ARG A 1 184 ? -6.203 -13.836 46.773 1.00 50.25 184 ARG A CA 1
ATOM 1499 C C . ARG A 1 184 ? -7.419 -13.519 47.664 1.00 50.25 184 ARG A C 1
ATOM 1501 O O . ARG A 1 184 ? -8.318 -12.840 47.168 1.00 50.25 184 ARG A O 1
ATOM 1508 N N . PRO A 1 185 ? -7.467 -14.056 48.899 1.00 52.25 185 PRO A N 1
ATOM 1509 C CA . PRO A 1 185 ? -8.597 -13.909 49.820 1.00 52.25 185 PRO A CA 1
ATOM 1510 C C . PRO A 1 185 ? -8.828 -12.462 50.265 1.00 52.25 185 PRO A C 1
ATOM 1512 O O . PRO A 1 185 ? -7.846 -11.683 50.292 1.00 52.25 185 PRO A O 1
#

Nearest PDB structures (foldseek):
  2b5u-assembly2_C  TM=5.139E-01  e=8.849E+00  Escherichia coli